Protein AF-A0A9P8STS2-F1 (afdb_monomer)

pLDDT: mean 81.54, std 16.23, range [39.72, 98.44]

Nearest PDB structures (foldseek):
  8fbj-assembly1_A  TM=4.830E-01  e=3.164E-01  synthetic construct
  5k7v-assembly1_B  TM=2.889E-01  e=8.036E-02  synthetic construct
  1key-assembly1_B-2  TM=2.104E-01  e=8.715E+00  Mus musculus
  7zly-assembly1_A  TM=1.787E-01  e=5.127E+00  Homo sapiens

Mean predicted aligned error: 10.41 Å

Structure (mmCIF, N/CA/C/O backbone):
data_AF-A0A9P8STS2-F1
#
_entry.id   AF-A0A9P8STS2-F1
#
loop_
_atom_site.group_PDB
_atom_site.id
_atom_site.type_symbol
_atom_site.label_atom_id
_atom_site.label_alt_id
_atom_site.label_comp_id
_atom_site.label_asym_id
_atom_site.label_entity_id
_atom_site.label_seq_id
_atom_site.pdbx_PDB_ins_code
_atom_site.Cartn_x
_atom_site.Cartn_y
_atom_site.Cartn_z
_atom_site.occupancy
_atom_site.B_iso_or_equiv
_atom_site.auth_seq_id
_atom_site.auth_comp_id
_atom_site.auth_asym_id
_atom_site.auth_atom_id
_atom_site.pdbx_PDB_model_num
ATOM 1 N N . MET A 1 1 ? 22.438 8.147 -23.327 1.00 49.62 1 MET A N 1
ATOM 2 C CA . MET A 1 1 ? 22.047 7.678 -24.676 1.00 49.62 1 MET A CA 1
ATOM 3 C C . MET A 1 1 ? 21.489 6.273 -24.530 1.00 49.62 1 MET A C 1
ATOM 5 O O . MET A 1 1 ? 22.057 5.539 -23.727 1.00 49.62 1 MET A O 1
ATOM 9 N N . PRO A 1 2 ? 20.398 5.902 -25.219 1.00 51.97 2 PRO A N 1
ATOM 10 C CA . PRO A 1 2 ? 19.839 4.561 -25.103 1.00 51.97 2 PRO A CA 1
ATOM 11 C C . PRO A 1 2 ? 20.812 3.583 -25.769 1.00 51.97 2 PRO A C 1
ATOM 13 O O . PRO A 1 2 ? 20.982 3.587 -26.983 1.00 51.97 2 PRO A O 1
ATOM 16 N N . CYS A 1 3 ? 21.512 2.794 -24.968 1.00 55.53 3 CYS A N 1
ATOM 17 C CA . CYS A 1 3 ? 22.294 1.659 -25.436 1.00 55.53 3 CYS A CA 1
ATOM 18 C C . CYS A 1 3 ? 21.886 0.441 -24.612 1.00 55.53 3 CYS A C 1
ATOM 20 O O . CYS A 1 3 ? 21.379 0.586 -23.498 1.00 55.53 3 CYS A O 1
ATOM 22 N N . ARG A 1 4 ? 22.037 -0.748 -25.196 1.00 65.50 4 ARG A N 1
ATOM 23 C CA . ARG A 1 4 ? 21.710 -2.004 -24.519 1.00 65.50 4 ARG A CA 1
ATOM 24 C C . ARG A 1 4 ? 22.590 -2.155 -23.275 1.00 65.50 4 ARG A C 1
ATOM 26 O O . ARG A 1 4 ? 23.783 -1.863 -23.334 1.00 65.50 4 ARG A O 1
ATOM 33 N N . GLU A 1 5 ? 22.001 -2.608 -22.170 1.00 61.28 5 GLU A N 1
ATOM 34 C CA . GLU A 1 5 ? 22.665 -2.679 -20.858 1.00 61.28 5 GLU A CA 1
ATOM 35 C C . GLU A 1 5 ? 23.927 -3.555 -20.903 1.00 61.28 5 GLU A C 1
ATOM 37 O O . GLU A 1 5 ? 24.971 -3.163 -20.398 1.00 61.28 5 GLU A O 1
ATOM 42 N N . GLU A 1 6 ? 23.884 -4.669 -21.634 1.00 70.50 6 GLU A N 1
ATOM 43 C CA . GLU A 1 6 ? 25.028 -5.566 -21.852 1.00 70.50 6 GLU A CA 1
ATOM 44 C C . GLU A 1 6 ? 26.222 -4.872 -22.533 1.00 70.50 6 GLU A C 1
ATOM 46 O O . GLU A 1 6 ? 27.375 -5.135 -22.198 1.00 70.50 6 GLU A O 1
ATOM 51 N N . VAL A 1 7 ? 25.954 -3.951 -23.466 1.00 72.94 7 VAL A N 1
ATOM 52 C CA . VAL A 1 7 ? 26.982 -3.201 -24.211 1.00 72.94 7 VAL A CA 1
ATOM 53 C C . VAL A 1 7 ? 27.609 -2.124 -23.326 1.00 72.94 7 VAL A C 1
ATOM 55 O O . VAL A 1 7 ? 28.819 -1.898 -23.388 1.00 72.94 7 VAL A O 1
ATOM 58 N N . PHE A 1 8 ? 26.790 -1.488 -22.481 1.00 72.25 8 PHE A N 1
ATOM 59 C CA . PHE A 1 8 ? 27.253 -0.530 -21.479 1.00 72.25 8 PHE A CA 1
ATOM 60 C C . PHE A 1 8 ? 28.167 -1.202 -20.447 1.00 72.25 8 PHE A C 1
ATOM 62 O O . PHE A 1 8 ? 29.281 -0.734 -20.217 1.00 72.25 8 PHE A O 1
ATOM 69 N N . GLU A 1 9 ? 27.730 -2.329 -19.881 1.00 74.31 9 GLU A N 1
ATOM 70 C CA . GLU A 1 9 ? 28.490 -3.091 -18.882 1.00 74.31 9 GLU A CA 1
ATOM 71 C C . GLU A 1 9 ? 29.791 -3.670 -19.455 1.00 74.31 9 GLU A C 1
ATOM 73 O O . GLU A 1 9 ? 30.817 -3.700 -18.779 1.00 74.31 9 GLU A O 1
ATOM 78 N N . ALA A 1 10 ? 29.790 -4.064 -20.732 1.00 79.94 10 ALA A N 1
ATOM 79 C CA . ALA A 1 10 ? 30.983 -4.547 -21.423 1.00 79.94 10 ALA A CA 1
ATOM 80 C C . ALA A 1 10 ? 31.963 -3.432 -21.847 1.00 79.94 10 ALA A C 1
ATOM 82 O O . ALA A 1 10 ? 32.988 -3.736 -22.458 1.00 79.94 10 ALA A O 1
ATOM 83 N N . GLN A 1 11 ? 31.663 -2.155 -21.560 1.00 72.25 11 GLN A N 1
ATOM 84 C CA . GLN A 1 11 ? 32.440 -0.978 -21.987 1.00 72.25 11 GLN A CA 1
ATOM 85 C C . GLN A 1 11 ? 32.717 -0.943 -23.498 1.00 72.25 11 GLN A C 1
ATOM 87 O O . GLN A 1 11 ? 33.741 -0.433 -23.961 1.00 72.25 11 GLN A O 1
ATOM 92 N N . GLN A 1 12 ? 31.805 -1.504 -24.288 1.00 73.75 12 GLN A N 1
ATOM 93 C CA . GLN A 1 12 ? 31.966 -1.585 -25.729 1.00 73.75 12 GLN A CA 1
ATOM 94 C C . GLN A 1 12 ? 31.467 -0.301 -26.392 1.00 73.75 12 GLN A C 1
ATOM 96 O O . GLN A 1 12 ? 30.427 0.258 -26.038 1.00 73.75 12 GLN A O 1
ATOM 101 N N . TYR A 1 13 ? 32.212 0.170 -27.393 1.00 59.16 13 TYR A N 1
ATOM 102 C CA . TYR A 1 13 ? 31.803 1.316 -28.197 1.00 59.16 13 TYR A CA 1
ATOM 103 C C . TYR A 1 13 ? 30.565 0.964 -29.025 1.00 59.16 13 TYR A C 1
ATOM 105 O O . TYR A 1 13 ? 30.625 0.145 -29.939 1.00 59.16 13 TYR A O 1
ATOM 113 N N . THR A 1 14 ? 29.447 1.624 -28.728 1.00 52.91 14 THR A N 1
ATOM 114 C CA . THR A 1 14 ? 28.246 1.575 -29.564 1.00 52.91 14 THR A CA 1
ATOM 115 C C . THR A 1 14 ? 28.340 2.628 -30.668 1.00 52.91 14 THR A C 1
ATOM 117 O O . THR A 1 14 ? 28.361 3.833 -30.410 1.00 52.91 14 THR A O 1
ATOM 120 N N . THR A 1 15 ? 28.411 2.188 -31.924 1.00 56.53 15 THR A N 1
ATOM 121 C CA . THR A 1 15 ? 28.163 3.063 -33.073 1.00 56.53 15 THR A CA 1
ATOM 122 C C . THR A 1 15 ? 26.656 3.171 -33.253 1.00 56.53 15 THR A C 1
ATOM 124 O O . THR A 1 15 ? 26.050 2.341 -33.927 1.00 56.53 15 THR A O 1
ATOM 127 N N . VAL A 1 16 ? 26.032 4.169 -32.628 1.00 51.03 16 VAL A N 1
ATOM 128 C CA . VAL A 1 16 ? 24.620 4.474 -32.884 1.00 51.03 16 VAL A CA 1
ATOM 129 C C . VAL A 1 16 ? 24.543 5.122 -34.273 1.00 51.03 16 VAL A C 1
ATOM 131 O O . VAL A 1 16 ? 25.126 6.196 -34.453 1.00 51.03 16 VAL A O 1
ATOM 134 N N . PRO A 1 17 ? 23.890 4.509 -35.279 1.00 51.97 17 PRO A N 1
ATOM 135 C CA . PRO A 1 17 ? 23.738 5.162 -36.566 1.00 51.97 17 PRO A CA 1
ATOM 136 C C . PRO A 1 17 ? 22.877 6.416 -36.390 1.00 51.97 17 PRO A C 1
ATOM 138 O O . PRO A 1 17 ? 21.817 6.389 -35.762 1.00 51.97 17 PRO A O 1
ATOM 141 N N . TYR A 1 18 ? 23.362 7.531 -36.930 1.00 47.09 18 TYR A N 1
ATOM 142 C CA . TYR A 1 18 ? 22.651 8.804 -36.941 1.00 47.09 18 TYR A CA 1
ATOM 143 C C . TYR A 1 18 ? 21.324 8.612 -37.692 1.00 47.09 18 TYR A C 1
ATOM 145 O O . TYR A 1 18 ? 21.342 8.288 -38.875 1.00 47.09 18 TYR A O 1
ATOM 153 N N . PHE A 1 19 ? 20.192 8.773 -36.996 1.00 50.84 19 PHE A N 1
ATOM 154 C CA . PHE A 1 19 ? 18.832 8.770 -37.553 1.00 50.84 19 PHE A CA 1
ATOM 155 C C . PHE A 1 19 ? 18.540 7.657 -38.581 1.00 50.84 19 PHE A C 1
ATOM 157 O O . PHE A 1 19 ? 18.453 7.903 -39.784 1.00 50.84 19 PHE A O 1
ATOM 164 N N . GLN A 1 20 ? 18.284 6.433 -38.116 1.00 49.22 20 GLN A N 1
ATOM 165 C CA . GLN A 1 20 ? 17.529 5.478 -38.931 1.00 49.22 20 GLN A CA 1
ATOM 166 C C . GLN A 1 20 ? 16.036 5.795 -38.819 1.00 49.22 20 GLN A C 1
ATOM 168 O O . GLN A 1 20 ? 15.465 5.770 -37.734 1.00 49.22 20 GLN A O 1
ATOM 173 N N . SER A 1 21 ? 15.414 6.132 -39.950 1.00 47.38 21 SER A N 1
ATOM 174 C CA . SER A 1 21 ? 13.972 6.354 -40.064 1.00 47.38 21 SER A CA 1
ATOM 175 C C . SER A 1 21 ? 13.222 5.032 -39.868 1.00 47.38 21 SER A C 1
ATOM 177 O O . SER A 1 21 ? 12.936 4.311 -40.823 1.00 47.38 21 SER A O 1
ATOM 179 N N . PHE A 1 22 ? 12.893 4.712 -38.618 1.00 51.19 22 PHE A N 1
ATOM 180 C CA . PHE A 1 22 ? 12.021 3.593 -38.231 1.00 51.19 22 PHE A CA 1
ATOM 181 C C . PHE A 1 22 ? 10.580 3.744 -38.758 1.00 51.19 22 PHE A C 1
ATOM 183 O O . PHE A 1 22 ? 9.788 2.815 -38.676 1.00 51.19 22 PHE A O 1
ATOM 190 N N . LEU A 1 23 ? 10.240 4.891 -39.354 1.00 48.62 23 LEU A N 1
ATOM 191 C CA . LEU A 1 23 ? 8.911 5.178 -39.899 1.00 48.62 23 LEU A CA 1
ATOM 192 C C . LEU A 1 23 ? 8.615 4.490 -41.245 1.00 48.62 23 LEU A C 1
ATOM 194 O O . LEU A 1 23 ? 7.467 4.494 -41.674 1.00 48.62 23 LEU A O 1
ATOM 198 N N . ASN A 1 24 ? 9.617 3.902 -41.911 1.00 46.47 24 ASN A N 1
ATOM 199 C CA . ASN A 1 24 ? 9.462 3.319 -43.253 1.00 46.47 24 ASN A CA 1
ATOM 200 C C . ASN A 1 24 ? 9.624 1.790 -43.304 1.00 46.47 24 ASN A C 1
ATOM 202 O O . ASN A 1 24 ? 9.669 1.225 -44.398 1.00 46.47 24 ASN A O 1
ATOM 206 N N . GLN A 1 25 ? 9.734 1.107 -42.162 1.00 47.94 25 GLN A N 1
ATOM 207 C CA . GLN A 1 25 ? 9.825 -0.353 -42.132 1.00 47.94 25 GLN A CA 1
ATOM 208 C C . GLN A 1 25 ? 8.448 -0.963 -41.826 1.00 47.94 25 GLN A C 1
ATOM 210 O O . GLN A 1 25 ? 7.809 -0.554 -40.856 1.00 47.94 25 GLN A O 1
ATOM 215 N N . PRO A 1 26 ? 7.954 -1.920 -42.636 1.00 46.41 26 PRO A N 1
ATOM 216 C CA . PRO A 1 26 ? 6.764 -2.679 -42.272 1.00 46.41 26 PRO A CA 1
ATOM 217 C 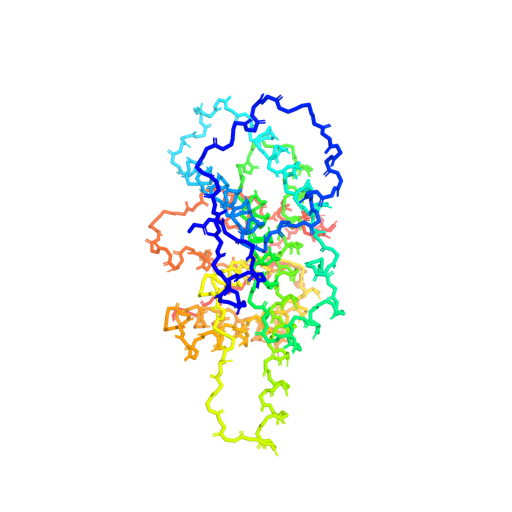C . PRO A 1 26 ? 7.058 -3.462 -40.981 1.00 46.41 26 PRO A C 1
ATOM 219 O O . PRO A 1 26 ? 8.162 -3.993 -40.855 1.00 46.41 26 PRO A O 1
ATOM 222 N N . PRO A 1 27 ? 6.114 -3.539 -40.024 1.00 46.03 27 PRO A N 1
ATOM 223 C CA . PRO A 1 27 ? 6.365 -4.134 -38.717 1.00 46.03 27 PRO A CA 1
ATOM 224 C C . PRO A 1 27 ? 6.685 -5.624 -38.868 1.00 46.03 27 PRO A C 1
ATOM 226 O O . PRO A 1 27 ? 5.801 -6.461 -39.051 1.00 46.03 27 PRO A O 1
ATOM 229 N N . THR A 1 28 ? 7.967 -5.967 -38.809 1.00 43.31 28 THR A N 1
ATOM 230 C CA . THR A 1 28 ? 8.430 -7.346 -38.698 1.00 43.31 28 THR A CA 1
ATOM 231 C C . THR A 1 28 ? 8.334 -7.769 -37.238 1.00 43.31 28 THR A C 1
ATOM 233 O O . THR A 1 28 ? 9.175 -7.394 -36.432 1.00 43.31 28 THR A O 1
ATOM 236 N N . SER A 1 29 ? 7.287 -8.537 -36.920 1.00 41.94 29 SER A N 1
ATOM 237 C CA . SER A 1 29 ? 7.113 -9.354 -35.704 1.00 41.94 29 SER A CA 1
ATOM 238 C C . SER A 1 29 ? 7.479 -8.683 -34.366 1.00 41.94 29 SER A C 1
ATOM 240 O O . SER A 1 29 ? 8.600 -8.789 -33.874 1.00 41.94 29 SER A O 1
ATOM 242 N N . THR A 1 30 ? 6.468 -8.101 -33.726 1.00 47.59 30 THR A N 1
ATOM 243 C CA . THR A 1 30 ? 6.471 -7.474 -32.390 1.00 47.59 30 THR A CA 1
ATOM 244 C C . THR A 1 30 ? 6.827 -8.390 -31.211 1.00 47.59 30 THR A C 1
ATOM 246 O O . THR A 1 30 ? 7.022 -7.894 -30.104 1.00 47.59 30 THR A O 1
ATOM 249 N N . ASP A 1 31 ? 6.930 -9.706 -31.405 1.00 44.53 31 ASP A N 1
ATOM 250 C CA . ASP A 1 31 ? 7.151 -10.645 -30.294 1.00 44.53 31 ASP A CA 1
ATOM 251 C C . ASP A 1 31 ? 8.598 -10.657 -29.779 1.00 44.53 31 ASP A C 1
ATOM 253 O O . ASP A 1 31 ? 8.826 -10.972 -28.612 1.00 44.53 31 ASP A O 1
ATOM 257 N N . HIS A 1 32 ? 9.584 -10.280 -30.604 1.00 39.72 32 HIS A N 1
ATOM 258 C CA . HIS A 1 32 ? 10.990 -10.329 -30.187 1.00 39.72 32 HIS A CA 1
ATOM 259 C C . HIS A 1 32 ? 11.471 -9.052 -29.473 1.00 39.72 32 HIS A C 1
ATOM 261 O O . HIS A 1 32 ? 12.310 -9.149 -28.579 1.00 39.72 32 HIS A O 1
ATOM 267 N N . GLU A 1 33 ? 10.907 -7.878 -29.788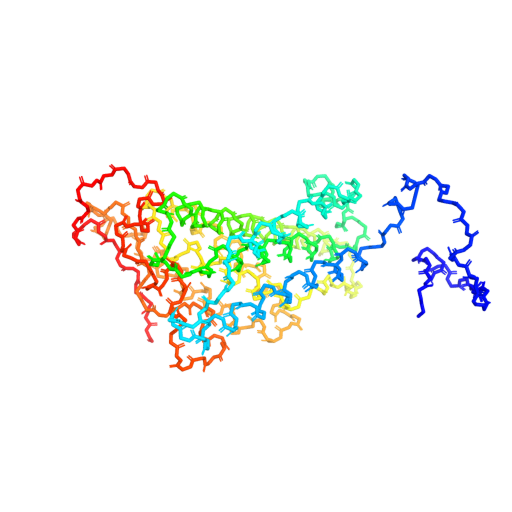 1.00 46.00 33 GLU A N 1
ATOM 268 C CA . GLU A 1 33 ? 11.291 -6.592 -29.171 1.00 46.00 33 GLU A CA 1
ATOM 269 C C . GLU A 1 33 ? 10.779 -6.435 -27.729 1.00 46.00 33 GLU A C 1
ATOM 271 O O . GLU A 1 33 ? 11.439 -5.820 -26.892 1.00 46.00 33 GLU A O 1
ATOM 276 N N . LEU A 1 34 ? 9.637 -7.048 -27.393 1.00 47.72 34 LEU A N 1
ATOM 277 C CA . LEU A 1 34 ? 9.109 -7.060 -26.020 1.00 47.72 34 LEU A CA 1
ATOM 278 C C . LEU A 1 34 ? 10.019 -7.825 -25.048 1.00 47.72 34 LEU A C 1
ATOM 280 O O . LEU A 1 34 ? 10.014 -7.550 -23.849 1.00 47.72 34 LEU A O 1
ATOM 284 N N . SER A 1 35 ? 10.830 -8.750 -25.570 1.00 46.97 35 SER A N 1
ATOM 285 C CA . SER A 1 35 ? 11.776 -9.542 -24.787 1.00 46.97 35 SER A CA 1
ATOM 286 C C . SER A 1 35 ? 13.059 -8.775 -24.412 1.00 46.97 35 SER A C 1
ATOM 288 O O . SER A 1 35 ? 13.864 -9.313 -23.653 1.00 46.97 35 SER A O 1
ATOM 290 N N . GLU A 1 36 ? 13.240 -7.535 -24.893 1.00 58.78 36 GLU A N 1
ATOM 291 C CA . GLU A 1 36 ? 14.429 -6.688 -24.668 1.00 58.78 36 GLU A CA 1
ATOM 292 C C . GLU A 1 36 ? 14.126 -5.350 -23.950 1.00 58.78 36 GLU A C 1
ATOM 294 O O . GLU A 1 36 ? 14.970 -4.449 -23.917 1.00 58.78 36 GLU A O 1
ATOM 299 N N . LEU A 1 37 ? 12.938 -5.168 -23.360 1.00 68.06 37 LEU A N 1
ATOM 300 C CA . LEU A 1 37 ? 12.657 -3.957 -22.579 1.00 68.06 37 LEU A CA 1
ATOM 301 C C . LEU A 1 37 ? 13.496 -3.944 -21.294 1.00 68.06 37 LEU A C 1
ATOM 303 O O . LEU A 1 37 ? 13.359 -4.817 -20.436 1.00 68.06 37 LEU A O 1
ATOM 307 N N . SER A 1 38 ? 14.351 -2.929 -21.144 1.00 82.50 38 SER A N 1
ATOM 308 C CA . SER A 1 38 ? 15.138 -2.748 -19.923 1.00 82.50 38 SER A CA 1
ATOM 309 C C . SER A 1 38 ? 14.231 -2.459 -18.723 1.00 82.50 38 SER A C 1
ATOM 311 O O . SER A 1 38 ? 13.160 -1.856 -18.859 1.00 82.50 38 SER A O 1
ATOM 313 N N . ALA A 1 39 ? 14.681 -2.817 -17.517 1.00 83.31 39 ALA A N 1
ATOM 314 C CA . ALA A 1 39 ? 13.943 -2.528 -16.284 1.00 83.31 39 ALA A CA 1
ATOM 315 C C . ALA A 1 39 ? 13.630 -1.025 -16.127 1.00 83.31 39 ALA A C 1
ATOM 317 O O . ALA A 1 39 ? 12.580 -0.653 -15.608 1.00 83.31 39 ALA A O 1
ATOM 318 N N . MET A 1 40 ? 14.501 -0.151 -16.644 1.00 86.56 40 MET A N 1
ATOM 319 C CA . MET A 1 40 ? 14.272 1.296 -16.660 1.00 86.56 40 MET A CA 1
ATOM 320 C C . MET A 1 40 ? 13.114 1.711 -17.565 1.00 86.56 40 MET A C 1
ATOM 322 O O . MET A 1 40 ? 12.336 2.573 -17.172 1.00 86.56 40 MET A O 1
ATOM 326 N N . ALA A 1 41 ? 12.962 1.106 -18.746 1.00 88.50 41 ALA A N 1
ATOM 327 C CA . ALA A 1 41 ? 11.835 1.409 -19.629 1.00 88.50 41 ALA A CA 1
ATOM 328 C C . ALA A 1 41 ? 10.497 1.055 -18.957 1.00 88.50 41 ALA A C 1
ATOM 330 O O . ALA A 1 41 ? 9.559 1.852 -18.980 1.00 88.50 41 ALA A O 1
ATOM 331 N N . LEU A 1 42 ? 10.447 -0.098 -18.280 1.00 90.62 42 LEU A N 1
ATOM 332 C CA . LEU A 1 42 ? 9.276 -0.541 -17.519 1.00 90.62 42 LEU A CA 1
ATOM 333 C C . LEU A 1 42 ? 8.968 0.386 -16.339 1.00 90.62 42 LEU A C 1
ATOM 335 O O . LEU A 1 42 ? 7.800 0.706 -16.107 1.00 90.62 42 LEU A O 1
ATOM 339 N N . LEU A 1 43 ? 9.998 0.847 -15.621 1.00 90.12 43 LEU A N 1
ATOM 340 C CA . LEU A 1 43 ? 9.834 1.828 -14.549 1.00 90.12 43 LEU A CA 1
ATOM 341 C C . LEU A 1 43 ? 9.320 3.164 -15.072 1.00 90.12 43 LEU A C 1
ATOM 343 O O . LEU A 1 43 ? 8.388 3.698 -14.488 1.00 90.12 43 LEU A O 1
ATOM 347 N N . ILE A 1 44 ? 9.878 3.697 -16.161 1.00 92.06 44 ILE A N 1
ATOM 348 C CA . ILE A 1 44 ? 9.436 4.973 -16.746 1.00 92.06 44 ILE A CA 1
ATOM 349 C C . ILE A 1 44 ? 7.951 4.911 -17.108 1.00 92.06 44 ILE A C 1
ATOM 351 O O . ILE A 1 44 ? 7.199 5.833 -16.792 1.00 92.06 44 ILE A O 1
ATOM 355 N N . GLU A 1 45 ? 7.517 3.812 -17.726 1.00 93.25 45 GLU A N 1
ATOM 356 C CA . GLU A 1 45 ? 6.114 3.618 -18.087 1.00 93.25 45 GLU A CA 1
ATOM 357 C C . GLU A 1 45 ? 5.203 3.622 -16.847 1.00 93.25 45 GLU A C 1
ATOM 359 O O . GLU A 1 45 ? 4.185 4.317 -16.823 1.00 93.25 45 GLU A O 1
ATOM 364 N N . MET A 1 46 ? 5.601 2.927 -15.777 1.00 94.50 46 MET A N 1
ATOM 365 C CA . MET A 1 46 ? 4.831 2.900 -14.533 1.00 94.50 46 MET A CA 1
ATOM 366 C C . MET A 1 46 ? 4.892 4.230 -13.760 1.00 94.50 46 MET A C 1
ATOM 368 O O . MET A 1 46 ? 3.893 4.648 -13.180 1.00 94.50 46 MET A O 1
ATOM 372 N N . VAL A 1 47 ? 6.020 4.951 -13.790 1.00 94.19 47 VAL A N 1
ATOM 373 C CA . VAL A 1 47 ? 6.143 6.304 -13.215 1.00 94.19 47 VAL A CA 1
ATOM 374 C C . VAL A 1 47 ? 5.210 7.273 -13.939 1.00 94.19 47 VAL A C 1
ATOM 376 O O . VAL A 1 47 ? 4.593 8.113 -13.287 1.00 94.19 47 VAL A O 1
ATOM 379 N N . SER A 1 48 ? 5.061 7.145 -15.261 1.00 95.88 48 SER A N 1
ATOM 380 C CA . SER A 1 48 ? 4.097 7.943 -16.027 1.00 95.88 48 SER A CA 1
ATOM 381 C C . SER A 1 48 ? 2.671 7.708 -15.531 1.00 95.88 48 SER A C 1
ATOM 383 O O . SER A 1 48 ? 1.964 8.671 -15.245 1.00 95.88 48 SER A O 1
ATOM 385 N N . LEU A 1 49 ? 2.264 6.444 -15.357 1.00 96.19 49 LEU A N 1
ATOM 386 C CA . LEU A 1 49 ? 0.947 6.100 -14.807 1.00 96.19 49 LEU A CA 1
ATOM 387 C C . LEU A 1 49 ? 0.758 6.649 -13.389 1.00 96.19 49 LEU A C 1
ATOM 389 O O . LEU A 1 49 ? -0.263 7.268 -13.091 1.00 96.19 49 LEU A O 1
ATOM 393 N N . TRP A 1 50 ? 1.755 6.474 -12.521 1.00 95.50 50 TRP A N 1
ATOM 394 C CA . TRP A 1 50 ? 1.739 7.031 -11.171 1.00 95.50 50 TRP A CA 1
ATOM 395 C C . TRP A 1 50 ? 1.598 8.560 -11.167 1.00 95.50 50 TRP A C 1
ATOM 397 O O . TRP A 1 50 ? 0.870 9.117 -10.338 1.00 95.50 50 TRP A O 1
ATOM 407 N N . GLY A 1 51 ? 2.276 9.241 -12.094 1.00 94.44 51 GLY A N 1
ATOM 408 C CA . GLY A 1 51 ? 2.203 10.687 -12.284 1.00 94.44 51 GLY A CA 1
ATOM 409 C C . GLY A 1 51 ? 0.806 11.137 -12.704 1.00 94.44 51 GLY A C 1
ATOM 410 O O . GLY A 1 51 ? 0.246 12.023 -12.065 1.00 94.44 51 GLY A O 1
ATOM 411 N N . GLU A 1 52 ? 0.209 10.478 -13.700 1.00 94.94 52 GLU A N 1
ATOM 412 C CA . GLU A 1 52 ? -1.166 10.740 -14.151 1.00 94.94 52 GLU A CA 1
ATOM 413 C C . GLU A 1 52 ? -2.189 10.551 -13.017 1.00 94.94 52 GLU A C 1
ATOM 415 O O . GLU A 1 52 ? -3.058 11.401 -12.811 1.00 94.94 52 GLU A O 1
ATOM 420 N N . VAL A 1 53 ? -2.062 9.476 -12.229 1.00 94.25 53 VAL A N 1
ATOM 421 C CA . VAL A 1 53 ? -2.908 9.232 -11.046 1.00 94.25 53 VAL A CA 1
ATOM 422 C C . VAL A 1 53 ? -2.695 10.309 -9.985 1.00 94.25 53 VAL A C 1
ATOM 424 O O . VAL A 1 53 ? -3.656 10.828 -9.424 1.00 94.25 53 VAL A O 1
ATOM 427 N N . THR A 1 54 ? -1.447 10.675 -9.707 1.00 91.44 54 THR A N 1
ATOM 428 C CA . THR A 1 54 ? -1.115 11.697 -8.708 1.00 91.44 54 THR A CA 1
ATOM 429 C C . THR A 1 54 ? -1.678 13.062 -9.075 1.00 91.44 54 THR A C 1
ATOM 431 O O . THR A 1 54 ? -2.273 13.723 -8.227 1.00 91.44 54 THR A O 1
ATOM 434 N N . ASP A 1 55 ? -1.517 13.459 -10.329 1.00 90.25 55 ASP A N 1
ATOM 435 C CA . ASP A 1 55 ? -2.032 14.701 -10.887 1.00 90.25 55 ASP A CA 1
ATOM 436 C C . ASP A 1 55 ? -3.569 14.718 -10.900 1.00 90.25 55 ASP A C 1
ATOM 438 O O . ASP A 1 55 ? -4.188 15.712 -10.520 1.00 90.25 55 ASP A O 1
ATOM 442 N N . HIS A 1 56 ? -4.208 13.589 -11.225 1.00 87.88 56 HIS A N 1
ATOM 443 C CA . HIS A 1 56 ? -5.656 13.453 -11.102 1.00 87.88 56 HIS A CA 1
ATOM 444 C C . HIS A 1 56 ? -6.135 13.645 -9.657 1.00 87.88 56 HIS A C 1
ATOM 446 O O . HIS A 1 56 ? -7.016 14.467 -9.421 1.00 87.88 56 HIS A O 1
ATOM 452 N N . VAL A 1 57 ? -5.535 12.951 -8.685 1.00 86.94 57 VAL A N 1
ATOM 453 C CA . VAL A 1 57 ? -5.885 13.080 -7.257 1.00 86.94 57 VAL A CA 1
ATOM 454 C C . VAL A 1 57 ? -5.660 14.504 -6.748 1.00 86.94 57 VAL A C 1
ATOM 456 O O . VAL A 1 57 ? -6.487 15.036 -6.012 1.00 86.94 57 VAL A O 1
ATOM 459 N N . PHE A 1 58 ? -4.570 15.144 -7.166 1.00 84.75 58 PHE A N 1
ATOM 460 C CA . PHE A 1 58 ? -4.295 16.531 -6.810 1.00 84.75 58 PHE A CA 1
ATOM 461 C C . PHE A 1 58 ? -5.323 17.498 -7.408 1.00 84.75 58 PHE A C 1
ATOM 463 O O . PHE A 1 58 ? -5.773 18.416 -6.733 1.00 84.75 58 PHE A O 1
ATOM 470 N N . ARG A 1 59 ? -5.747 17.297 -8.659 1.00 83.44 59 ARG A N 1
ATOM 471 C CA . ARG A 1 59 ? -6.834 18.098 -9.236 1.00 83.44 59 ARG A CA 1
ATOM 472 C C . ARG A 1 59 ? -8.166 17.847 -8.546 1.00 83.44 59 ARG A C 1
ATOM 474 O O . ARG A 1 59 ? -8.906 18.802 -8.337 1.00 83.44 59 ARG A O 1
ATOM 481 N N . LEU A 1 60 ? -8.476 16.598 -8.197 1.00 79.12 60 LEU A N 1
ATOM 482 C CA . LEU A 1 60 ? -9.723 16.257 -7.511 1.00 79.12 60 LEU A CA 1
ATOM 483 C C . LEU A 1 60 ? -9.896 17.062 -6.219 1.00 79.12 60 LEU A C 1
ATOM 485 O O . LEU A 1 60 ? -10.976 17.610 -6.011 1.00 79.12 60 LEU A O 1
ATOM 489 N N . SER A 1 61 ? -8.824 17.235 -5.436 1.00 77.56 61 SER A N 1
ATOM 490 C CA . SER A 1 61 ? -8.865 18.007 -4.187 1.00 77.56 61 SER A CA 1
ATOM 491 C C . SER A 1 61 ? -9.011 19.524 -4.377 1.00 77.56 61 SER A C 1
ATOM 493 O O . SER A 1 61 ? -9.337 20.229 -3.423 1.00 77.56 61 SER A O 1
ATOM 495 N N . LEU A 1 62 ? -8.784 20.042 -5.590 1.00 78.25 62 LEU A N 1
ATOM 496 C CA . LEU A 1 62 ? -8.889 21.468 -5.923 1.00 78.25 62 LEU A CA 1
ATOM 497 C C . LEU A 1 62 ? -10.183 21.830 -6.661 1.00 78.25 62 LEU A C 1
ATOM 499 O O . LEU A 1 62 ? -10.562 23.001 -6.704 1.00 78.25 62 LEU A O 1
ATOM 503 N N . VAL A 1 63 ? -10.841 20.854 -7.287 1.00 74.69 63 VAL A N 1
ATOM 504 C CA . VAL A 1 63 ? -12.019 21.082 -8.128 1.00 74.69 63 VAL A CA 1
ATOM 505 C C . VAL A 1 63 ? -13.289 20.923 -7.285 1.00 74.69 63 VAL A C 1
ATOM 507 O O . VAL A 1 63 ? -13.486 19.864 -6.687 1.00 74.69 63 VAL A O 1
ATOM 510 N N .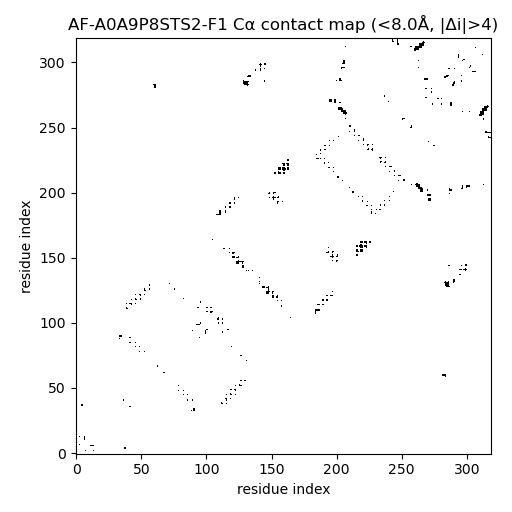 PRO A 1 64 ? -14.195 21.922 -7.261 1.00 71.25 64 PRO A N 1
ATOM 511 C CA . PRO A 1 64 ? -15.487 21.802 -6.593 1.00 71.25 64 PRO A CA 1
ATOM 512 C C . PRO A 1 64 ? -16.284 20.577 -7.055 1.00 71.25 64 PRO A C 1
ATOM 514 O O . PRO A 1 64 ? -16.147 20.096 -8.185 1.00 71.25 64 PRO A O 1
ATOM 517 N N . MET A 1 65 ? -17.146 20.057 -6.182 1.00 64.19 65 MET A N 1
ATOM 518 C CA . MET A 1 65 ? -17.931 18.860 -6.491 1.00 64.19 65 MET A CA 1
ATOM 519 C C . MET A 1 65 ? -18.814 19.059 -7.740 1.00 64.19 65 MET A C 1
ATOM 521 O O . MET A 1 65 ? -18.895 18.175 -8.588 1.00 64.19 65 MET A O 1
ATOM 525 N N . GLU A 1 66 ? -19.351 20.269 -7.902 1.00 62.28 66 GLU A N 1
ATOM 526 C CA . GLU A 1 66 ? -20.343 20.674 -8.908 1.00 62.28 66 GLU A CA 1
ATOM 527 C C . GLU A 1 66 ? -19.787 20.894 -10.330 1.00 62.28 66 GLU A C 1
ATOM 529 O O . GLU A 1 66 ? -20.562 20.973 -11.280 1.00 62.28 66 GLU A O 1
ATOM 534 N N . SER A 1 67 ? -18.465 21.009 -10.504 1.00 58.66 67 SER A N 1
ATOM 535 C CA . SER A 1 67 ? -17.843 21.410 -11.780 1.00 58.66 67 SER A CA 1
ATOM 536 C C . SER A 1 67 ? -17.129 20.282 -12.528 1.00 58.66 67 SER A C 1
ATOM 538 O O . SER A 1 67 ? -16.538 20.524 -13.585 1.00 58.66 67 SER A O 1
ATOM 540 N N . ASN A 1 68 ? -17.162 19.051 -12.011 1.00 56.41 68 ASN A N 1
ATOM 541 C CA . ASN A 1 68 ? -16.453 17.946 -12.643 1.00 56.41 68 ASN A CA 1
ATOM 542 C C . ASN A 1 68 ? -17.259 17.371 -13.815 1.00 56.41 68 ASN A C 1
ATOM 544 O O . ASN A 1 68 ? -18.330 16.797 -13.634 1.00 56.41 68 ASN A O 1
ATOM 548 N N . THR A 1 69 ? -16.731 17.548 -15.022 1.00 50.66 69 THR A N 1
ATOM 549 C CA . THR A 1 69 ? -17.380 17.155 -16.279 1.00 50.66 69 THR A CA 1
ATOM 550 C C . THR A 1 69 ? -16.863 15.827 -16.830 1.00 50.66 69 THR A C 1
ATOM 552 O O . THR A 1 69 ? -17.502 15.267 -17.720 1.00 50.66 69 THR A O 1
ATOM 555 N N . THR A 1 70 ? -15.749 15.292 -16.311 1.00 58.75 70 THR A N 1
ATOM 556 C CA . THR A 1 70 ? -15.188 14.012 -16.764 1.00 58.75 70 THR A CA 1
ATOM 557 C C . THR A 1 70 ? -15.553 12.869 -15.811 1.00 58.75 70 THR A C 1
ATOM 559 O O . THR A 1 70 ? -15.337 12.970 -14.598 1.00 58.75 70 THR A O 1
ATOM 562 N N . PRO A 1 71 ? -16.105 11.753 -16.324 1.00 69.50 71 PRO A N 1
ATOM 563 C CA . PRO A 1 71 ? -16.437 10.609 -15.489 1.00 69.50 71 PRO A CA 1
ATOM 564 C C . PRO A 1 71 ? -15.147 9.939 -15.000 1.00 69.50 71 PRO A C 1
ATOM 566 O O . PRO A 1 71 ? -14.389 9.369 -15.782 1.00 69.50 71 PRO A O 1
ATOM 569 N N . PHE A 1 72 ? -14.912 9.962 -13.685 1.00 80.69 72 PHE A N 1
ATOM 570 C CA . PHE A 1 72 ? -13.800 9.250 -13.034 1.00 80.69 72 PHE A CA 1
ATOM 571 C C . PHE A 1 72 ? -13.704 7.783 -13.462 1.00 80.69 72 PHE A C 1
ATOM 573 O O . PHE A 1 72 ? -12.611 7.240 -13.546 1.00 80.69 72 PHE A O 1
ATOM 580 N N . GLU A 1 73 ? -14.837 7.141 -13.753 1.00 83.38 73 GLU A N 1
ATOM 581 C CA . GLU A 1 73 ? -14.895 5.746 -14.192 1.00 83.38 73 GLU A CA 1
ATOM 582 C C . GLU A 1 73 ? -14.146 5.507 -15.512 1.00 83.38 73 GLU A C 1
ATOM 584 O O . GLU A 1 73 ? -13.492 4.474 -15.660 1.00 83.38 73 GLU A O 1
ATOM 589 N N . GLU A 1 74 ? -14.165 6.464 -16.444 1.00 86.81 74 GLU A N 1
ATOM 590 C CA . GLU A 1 74 ? -13.419 6.368 -17.704 1.00 86.81 74 GLU A CA 1
ATOM 591 C C . GLU A 1 74 ? -11.911 6.486 -17.457 1.00 86.81 74 GLU A C 1
ATOM 593 O O . GLU A 1 74 ? -11.131 5.656 -17.934 1.00 86.81 74 GLU A O 1
ATOM 598 N N . PHE A 1 75 ? -11.504 7.465 -16.640 1.00 89.44 75 PHE A N 1
ATOM 599 C CA . PHE A 1 75 ? -10.113 7.616 -16.207 1.00 89.44 75 PHE A CA 1
ATOM 600 C C . PHE A 1 75 ? -9.620 6.355 -15.487 1.00 89.44 75 PHE A C 1
ATOM 602 O O . PHE A 1 75 ? -8.596 5.783 -15.856 1.00 89.44 75 PHE A O 1
ATOM 609 N N . TYR A 1 76 ? -10.389 5.870 -14.512 1.00 91.25 76 TYR A N 1
ATOM 610 C CA . TYR A 1 76 ? -10.097 4.660 -13.755 1.00 91.25 76 TYR A CA 1
ATOM 611 C C . TYR A 1 76 ? -9.938 3.445 -14.674 1.00 91.25 76 TYR A C 1
ATOM 613 O O . TYR A 1 76 ? -8.940 2.731 -14.589 1.00 91.25 76 TYR A O 1
ATOM 621 N N . THR A 1 77 ? -10.886 3.234 -15.590 1.00 92.06 77 THR A N 1
ATOM 622 C CA . THR A 1 77 ? -10.851 2.115 -16.541 1.00 92.06 77 THR A CA 1
ATOM 623 C C . THR A 1 77 ? -9.617 2.188 -17.437 1.00 92.06 77 THR A C 1
ATOM 625 O O . THR A 1 77 ? -8.949 1.174 -17.636 1.00 92.06 77 THR A O 1
ATOM 628 N N . THR A 1 78 ? -9.266 3.383 -17.914 1.00 94.94 78 THR A N 1
ATOM 629 C CA . THR A 1 78 ? -8.075 3.611 -18.744 1.00 94.94 78 THR A CA 1
ATOM 630 C C . THR A 1 78 ? -6.787 3.278 -17.993 1.00 94.94 78 THR A C 1
ATOM 632 O O . THR A 1 78 ? -5.927 2.572 -18.525 1.00 94.94 78 THR A O 1
ATOM 635 N N . ILE A 1 79 ? -6.647 3.745 -16.747 1.00 96.00 79 ILE A N 1
ATOM 636 C CA . ILE A 1 79 ? -5.464 3.450 -15.929 1.00 96.00 79 ILE A CA 1
ATOM 637 C C . ILE A 1 79 ? -5.374 1.951 -15.632 1.00 96.00 79 ILE A C 1
ATOM 639 O O . ILE A 1 79 ? -4.302 1.376 -15.807 1.00 96.00 79 ILE A O 1
ATOM 643 N N . CYS A 1 80 ? -6.478 1.297 -15.254 1.00 96.06 80 CYS A N 1
ATOM 644 C CA . CYS A 1 80 ? -6.492 -0.148 -15.018 1.00 96.06 80 CYS A CA 1
ATOM 645 C C . CYS A 1 80 ? -6.075 -0.939 -16.263 1.00 96.06 80 CYS A C 1
ATOM 647 O O . CYS A 1 80 ? -5.194 -1.785 -16.167 1.00 96.06 80 CYS A O 1
ATOM 649 N N . GLN A 1 81 ? -6.628 -0.624 -17.438 1.00 96.94 81 GLN A N 1
ATOM 650 C CA . GLN A 1 81 ? -6.266 -1.306 -18.686 1.00 96.94 81 GLN A CA 1
ATOM 651 C C . GLN A 1 81 ? -4.779 -1.155 -19.021 1.00 96.94 81 GLN A C 1
ATOM 653 O O . GLN A 1 81 ? -4.131 -2.126 -19.412 1.00 96.94 81 GLN A O 1
ATOM 658 N N . ARG A 1 82 ? -4.216 0.048 -18.851 1.00 97.25 82 ARG A N 1
ATOM 659 C CA . ARG A 1 82 ? -2.783 0.288 -19.080 1.00 97.25 82 ARG A CA 1
ATOM 660 C C . ARG A 1 82 ? -1.911 -0.438 -18.058 1.00 97.25 82 ARG A C 1
ATOM 662 O O . ARG A 1 82 ? -0.891 -1.004 -18.440 1.00 97.25 82 ARG A O 1
ATOM 669 N N . ALA A 1 83 ? -2.316 -0.460 -16.790 1.00 96.31 83 ALA A N 1
ATOM 670 C CA . ALA A 1 83 ? -1.609 -1.183 -15.740 1.00 96.31 83 ALA A CA 1
ATOM 671 C C . ALA A 1 83 ? -1.629 -2.705 -15.987 1.00 96.31 83 ALA A C 1
ATOM 673 O O . ALA A 1 83 ? -0.588 -3.351 -15.884 1.00 96.31 83 ALA A O 1
ATOM 674 N N . ASP A 1 84 ? -2.769 -3.267 -16.393 1.00 95.56 84 ASP A N 1
ATOM 675 C CA . ASP A 1 84 ? -2.907 -4.689 -16.729 1.00 95.56 84 ASP A CA 1
ATOM 676 C C . ASP A 1 84 ? -2.068 -5.061 -17.961 1.00 95.56 84 ASP A C 1
ATOM 678 O O . ASP A 1 84 ? -1.350 -6.065 -17.955 1.00 95.56 84 ASP A O 1
ATOM 682 N N . ALA A 1 85 ? -2.092 -4.222 -19.003 1.00 94.25 85 ALA A N 1
ATOM 683 C CA . ALA A 1 85 ? -1.257 -4.400 -20.189 1.00 94.25 85 ALA A CA 1
ATOM 684 C C . ALA A 1 85 ? 0.242 -4.336 -19.852 1.00 94.25 85 ALA A C 1
ATOM 686 O O . ALA A 1 85 ? 1.036 -5.104 -20.398 1.00 94.25 85 ALA A O 1
ATOM 687 N N . TRP A 1 86 ? 0.632 -3.450 -18.934 1.00 94.44 86 TRP A N 1
ATOM 688 C CA . TRP A 1 86 ? 2.003 -3.364 -18.442 1.00 94.44 86 TRP A CA 1
ATOM 689 C C . TRP A 1 86 ? 2.414 -4.631 -17.679 1.00 94.44 86 TRP A C 1
ATOM 691 O O . TRP A 1 86 ? 3.472 -5.188 -17.970 1.00 94.44 86 TRP A O 1
ATOM 701 N N . VAL A 1 87 ? 1.567 -5.155 -16.780 1.00 93.44 87 VAL A N 1
ATOM 702 C CA . VAL A 1 87 ? 1.849 -6.406 -16.045 1.00 93.44 87 VAL A CA 1
ATOM 703 C C . VAL A 1 87 ? 2.012 -7.576 -17.016 1.00 93.44 87 VAL A C 1
ATOM 705 O O . VAL A 1 87 ? 2.946 -8.369 -16.883 1.00 93.44 87 VAL A O 1
ATOM 708 N N . ALA A 1 88 ? 1.145 -7.668 -18.029 1.00 91.56 88 ALA A N 1
ATOM 709 C CA . ALA A 1 88 ? 1.209 -8.719 -19.041 1.00 91.56 88 ALA A CA 1
ATOM 710 C C . ALA A 1 88 ? 2.521 -8.693 -19.850 1.00 91.56 88 ALA A C 1
ATOM 712 O O . ALA A 1 88 ? 3.012 -9.750 -20.254 1.00 91.56 88 ALA A O 1
ATOM 713 N N . ARG A 1 89 ? 3.106 -7.503 -20.041 1.00 90.19 89 ARG A N 1
ATOM 714 C CA . ARG A 1 89 ? 4.366 -7.272 -20.766 1.00 90.19 89 ARG A CA 1
ATOM 715 C C . ARG A 1 89 ? 5.625 -7.504 -19.928 1.00 90.19 89 ARG A C 1
ATOM 717 O O . ARG A 1 89 ? 6.716 -7.459 -20.492 1.00 90.19 89 ARG A O 1
ATOM 724 N N . LEU A 1 90 ? 5.514 -7.749 -18.619 1.00 90.88 90 LEU A N 1
ATOM 725 C CA . LEU A 1 90 ? 6.690 -7.994 -17.783 1.00 90.88 90 LEU A CA 1
ATOM 726 C C . LEU A 1 90 ? 7.450 -9.250 -18.251 1.00 90.88 90 LEU A C 1
ATOM 728 O O . LEU A 1 90 ? 6.845 -10.330 -18.314 1.00 90.88 90 LEU A O 1
ATOM 732 N N . PRO A 1 91 ? 8.773 -9.145 -18.501 1.00 89.81 91 PRO A N 1
ATOM 733 C CA . PRO A 1 91 ? 9.629 -10.297 -18.753 1.00 89.81 91 PRO A CA 1
ATOM 734 C C . PRO A 1 91 ? 9.551 -11.317 -17.618 1.00 89.81 91 PRO A C 1
ATOM 736 O O . PRO A 1 91 ? 9.429 -10.952 -16.449 1.00 89.81 91 PRO A O 1
ATOM 739 N N . GLU A 1 92 ? 9.705 -12.602 -17.942 1.00 88.69 92 GLU A N 1
ATOM 740 C CA . GLU A 1 92 ? 9.529 -13.696 -16.975 1.00 88.69 92 GLU A CA 1
ATOM 741 C C . GLU A 1 92 ? 10.407 -13.545 -15.723 1.00 88.69 92 GLU A C 1
ATOM 743 O O . GLU A 1 92 ? 9.962 -13.830 -14.617 1.00 88.69 92 GLU A O 1
ATOM 748 N N . HIS A 1 93 ? 11.629 -13.032 -15.873 1.00 86.56 93 HIS A N 1
ATOM 749 C CA . HIS A 1 93 ? 12.558 -12.815 -14.761 1.00 86.56 93 HIS A CA 1
ATOM 750 C C . HIS A 1 93 ? 12.205 -11.606 -13.874 1.00 86.56 93 HIS A C 1
ATOM 752 O O . HIS A 1 93 ? 12.708 -11.514 -12.756 1.00 86.56 93 HIS A O 1
ATOM 758 N N . LEU A 1 94 ? 11.350 -10.692 -14.348 1.00 89.25 94 LEU A N 1
ATOM 759 C CA . LEU A 1 94 ? 10.862 -9.532 -13.594 1.00 89.25 94 LEU A CA 1
ATOM 760 C C . LEU A 1 94 ? 9.468 -9.747 -13.008 1.00 89.25 94 LEU A C 1
ATOM 762 O O . LEU A 1 94 ? 9.046 -8.960 -12.166 1.00 89.25 94 LEU A O 1
ATOM 766 N N . ARG A 1 95 ? 8.751 -10.809 -13.391 1.00 91.25 95 ARG A N 1
ATOM 767 C CA . ARG A 1 95 ? 7.474 -11.163 -12.760 1.00 91.25 95 ARG A CA 1
ATOM 768 C C . ARG A 1 95 ? 7.683 -11.503 -11.290 1.00 91.25 95 ARG A C 1
ATOM 770 O O . ARG A 1 95 ? 8.646 -12.189 -10.937 1.00 91.25 95 ARG A O 1
ATOM 777 N N . PHE A 1 96 ? 6.775 -11.038 -10.435 1.00 89.75 96 PHE A N 1
ATOM 778 C CA . PHE A 1 96 ? 6.893 -11.282 -9.005 1.00 89.75 96 PHE A CA 1
ATOM 779 C C . PHE A 1 96 ? 6.720 -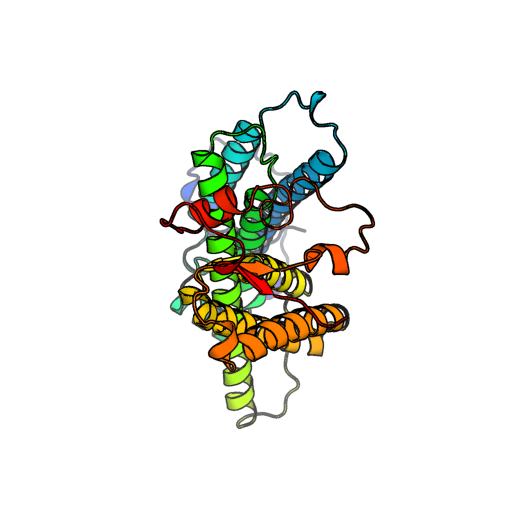12.774 -8.703 1.00 89.75 96 PHE A C 1
ATOM 781 O O . PHE A 1 96 ? 5.666 -13.358 -8.943 1.00 89.75 96 PHE A O 1
ATOM 788 N N . SER A 1 97 ? 7.773 -13.395 -8.185 1.00 90.31 97 SER A N 1
ATOM 789 C CA . SER A 1 97 ? 7.758 -14.748 -7.637 1.00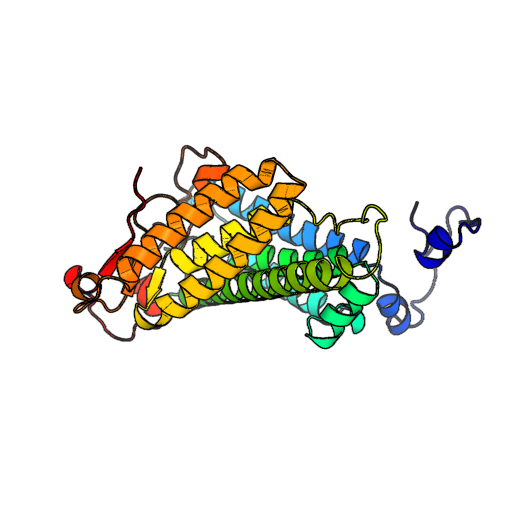 90.31 97 SER A CA 1
ATOM 790 C C . SER A 1 97 ? 8.898 -14.882 -6.634 1.00 90.31 97 SER A C 1
ATOM 792 O O . SER A 1 97 ? 9.913 -14.188 -6.755 1.00 90.31 97 SER A O 1
ATOM 794 N N . THR A 1 98 ? 8.773 -15.798 -5.671 1.00 87.44 98 THR A N 1
ATOM 795 C CA . THR A 1 98 ? 9.853 -16.086 -4.713 1.00 87.44 98 THR A CA 1
ATOM 796 C C . THR A 1 98 ? 11.151 -16.448 -5.437 1.00 87.44 98 THR A C 1
ATOM 798 O O . THR A 1 98 ? 12.212 -15.925 -5.112 1.00 87.44 98 THR A O 1
ATOM 801 N N . LEU A 1 99 ? 11.054 -17.251 -6.502 1.00 89.31 99 LEU A N 1
ATOM 802 C CA . LEU A 1 99 ? 12.200 -17.654 -7.314 1.00 89.31 99 LEU A CA 1
ATOM 803 C C . LEU A 1 99 ? 12.897 -16.461 -7.987 1.00 89.31 99 LEU A C 1
ATOM 805 O O . LEU A 1 99 ? 14.126 -16.387 -7.990 1.00 89.31 99 LEU A O 1
ATOM 809 N N . ASN A 1 100 ? 12.136 -15.533 -8.573 1.00 90.50 100 ASN A N 1
ATOM 810 C CA . ASN A 1 100 ? 12.708 -14.368 -9.251 1.00 90.50 100 ASN A CA 1
ATOM 811 C C . ASN A 1 100 ? 13.286 -13.352 -8.263 1.00 90.50 100 ASN A C 1
ATOM 813 O O . ASN A 1 100 ? 14.341 -12.780 -8.529 1.00 90.50 100 ASN A O 1
ATOM 817 N N . MET A 1 101 ? 12.659 -13.197 -7.099 1.00 87.44 101 MET A N 1
ATOM 818 C CA . MET A 1 101 ? 13.194 -12.388 -6.007 1.00 87.44 101 MET A CA 1
ATOM 819 C C . MET A 1 101 ? 14.542 -12.935 -5.514 1.00 87.44 101 MET A C 1
ATOM 821 O O . MET A 1 101 ? 15.529 -12.209 -5.451 1.00 87.44 101 MET A O 1
ATOM 825 N N . GLU A 1 102 ? 14.645 -14.238 -5.251 1.00 85.19 102 GLU A N 1
ATOM 826 C CA . GLU A 1 102 ? 15.922 -14.861 -4.872 1.00 85.19 102 GLU A CA 1
ATOM 827 C C . GLU A 1 102 ? 16.995 -14.721 -5.954 1.00 85.19 102 GLU A C 1
ATOM 829 O O . GLU A 1 102 ? 18.191 -14.622 -5.664 1.00 85.19 102 GLU A O 1
ATOM 834 N N . ARG A 1 103 ? 16.594 -14.771 -7.229 1.00 85.62 103 ARG A N 1
ATOM 835 C CA . ARG A 1 103 ? 17.507 -14.554 -8.355 1.00 85.62 103 ARG A CA 1
ATOM 836 C C . ARG A 1 103 ? 18.011 -13.113 -8.392 1.00 85.62 103 ARG A C 1
ATOM 838 O O . ARG A 1 103 ? 19.208 -12.929 -8.595 1.00 85.62 103 ARG A O 1
ATOM 845 N N . SER A 1 104 ? 17.155 -12.115 -8.160 1.00 84.19 104 SER A N 1
ATOM 846 C CA . SER A 1 104 ? 17.559 -10.701 -8.186 1.00 84.19 104 SER A CA 1
ATOM 847 C C . SER A 1 104 ? 18.533 -10.356 -7.052 1.00 84.19 104 SER A C 1
ATOM 849 O O . SER A 1 104 ? 19.527 -9.663 -7.287 1.00 84.19 104 SER A O 1
ATOM 851 N N . PHE A 1 105 ? 18.337 -10.936 -5.862 1.00 81.19 105 PHE A N 1
ATOM 852 C CA . PHE A 1 105 ? 19.300 -10.849 -4.759 1.00 81.19 105 PHE A CA 1
ATOM 853 C C . PHE A 1 105 ? 20.634 -11.520 -5.088 1.00 81.19 105 PHE A C 1
ATOM 855 O O . PHE A 1 105 ? 21.688 -10.907 -4.911 1.00 81.19 105 PHE A O 1
ATOM 862 N N . ARG A 1 106 ? 20.617 -12.751 -5.622 1.00 80.44 106 ARG A N 1
ATOM 863 C CA . ARG A 1 106 ? 21.845 -13.455 -6.044 1.00 80.44 106 ARG A CA 1
ATOM 864 C C . ARG A 1 106 ? 22.617 -12.690 -7.118 1.00 80.44 106 ARG A C 1
ATOM 866 O O . ARG A 1 106 ? 23.844 -12.662 -7.079 1.00 80.44 106 ARG A O 1
ATOM 873 N N . ALA A 1 107 ? 21.905 -12.038 -8.035 1.00 78.31 107 ALA A N 1
ATOM 874 C CA . ALA A 1 107 ? 22.478 -11.183 -9.070 1.00 78.31 107 ALA A CA 1
ATOM 875 C C . ALA A 1 107 ? 22.981 -9.823 -8.545 1.00 78.31 107 ALA A C 1
ATOM 877 O O . ALA A 1 107 ? 23.530 -9.045 -9.321 1.00 78.31 107 ALA A O 1
ATOM 878 N N . ARG A 1 108 ? 22.806 -9.520 -7.248 1.00 72.56 108 ARG A N 1
ATOM 879 C CA . ARG A 1 108 ? 23.165 -8.240 -6.608 1.00 72.56 108 ARG A CA 1
ATOM 880 C C . ARG A 1 108 ? 22.519 -7.014 -7.266 1.00 72.56 108 ARG A C 1
ATOM 882 O O . ARG A 1 108 ? 23.046 -5.911 -7.167 1.00 72.56 108 ARG A O 1
ATOM 889 N N . ARG A 1 109 ? 21.365 -7.200 -7.915 1.00 75.56 109 ARG A N 1
ATOM 890 C CA . ARG A 1 109 ? 20.544 -6.121 -8.490 1.00 75.56 109 ARG A CA 1
ATOM 891 C C . ARG A 1 109 ? 19.071 -6.241 -8.062 1.00 75.56 109 ARG A C 1
ATOM 893 O O . ARG A 1 109 ? 18.205 -6.365 -8.928 1.00 75.56 109 ARG A O 1
ATOM 900 N N . PRO A 1 110 ? 18.747 -6.227 -6.752 1.00 79.31 110 PRO A N 1
ATOM 901 C CA . PRO A 1 110 ? 17.355 -6.329 -6.323 1.00 79.31 110 PRO A CA 1
ATOM 902 C C . PRO A 1 110 ? 16.558 -5.034 -6.551 1.00 79.31 110 PRO A C 1
ATOM 904 O O . PRO A 1 110 ? 15.344 -5.100 -6.722 1.00 79.31 110 PRO A O 1
ATOM 907 N N . ASP A 1 111 ? 17.213 -3.869 -6.607 1.00 80.88 111 ASP A N 1
ATOM 908 C CA . ASP A 1 111 ? 16.535 -2.564 -6.661 1.00 80.88 111 ASP A CA 1
ATOM 909 C C . ASP A 1 111 ? 15.536 -2.403 -7.828 1.00 80.88 111 ASP A C 1
ATOM 911 O O . ASP A 1 111 ? 14.373 -2.090 -7.555 1.00 80.88 111 ASP A O 1
ATOM 915 N N . PRO A 1 112 ? 15.877 -2.703 -9.099 1.00 84.50 112 PRO A N 1
ATOM 916 C CA . PRO A 1 112 ? 14.907 -2.585 -10.188 1.00 84.50 112 PRO A CA 1
ATOM 917 C C . PRO A 1 112 ? 13.733 -3.560 -10.043 1.00 84.50 112 PRO A C 1
ATOM 919 O O . PRO A 1 112 ? 12.601 -3.204 -10.361 1.00 84.50 112 PRO A O 1
ATOM 922 N N . PHE A 1 113 ? 13.984 -4.769 -9.528 1.00 88.75 113 PHE A N 1
ATOM 923 C CA . PHE A 1 113 ? 12.942 -5.773 -9.305 1.00 88.75 113 PHE A CA 1
ATOM 924 C C . PHE A 1 113 ? 11.912 -5.271 -8.287 1.00 88.75 113 PHE A C 1
ATOM 926 O O . PHE A 1 113 ? 10.719 -5.247 -8.579 1.00 88.75 113 PHE A O 1
ATOM 933 N N . PHE A 1 114 ? 12.360 -4.811 -7.116 1.00 89.25 114 PHE A N 1
ATOM 934 C CA . PHE A 1 114 ? 11.457 -4.296 -6.085 1.00 89.25 114 PHE A CA 1
ATOM 935 C C . PHE A 1 114 ? 10.779 -2.993 -6.498 1.00 89.25 114 PHE A C 1
ATOM 937 O O . PHE A 1 114 ? 9.577 -2.841 -6.282 1.00 89.25 114 PHE A O 1
ATOM 944 N N . SER A 1 115 ? 11.517 -2.079 -7.129 1.00 90.31 115 SER A N 1
ATOM 945 C CA . SER A 1 115 ? 10.985 -0.787 -7.563 1.00 90.31 115 SER A CA 1
ATOM 946 C C . SER A 1 115 ? 9.824 -0.938 -8.547 1.00 90.31 115 SER A C 1
ATOM 948 O O . SER A 1 115 ? 8.823 -0.239 -8.412 1.00 90.31 115 SER A O 1
ATOM 950 N N . ILE A 1 116 ? 9.918 -1.880 -9.492 1.00 91.88 116 ILE A N 1
ATOM 951 C CA . ILE A 1 116 ? 8.866 -2.168 -10.481 1.00 91.88 116 ILE A CA 1
ATOM 952 C C . ILE A 1 116 ? 7.560 -2.570 -9.785 1.00 91.88 116 ILE A C 1
ATOM 954 O O . ILE A 1 116 ? 6.507 -1.987 -10.054 1.00 91.88 116 ILE A O 1
ATOM 958 N N . HIS A 1 117 ? 7.627 -3.518 -8.847 1.00 93.94 117 HIS A N 1
ATOM 959 C CA . HIS A 1 117 ? 6.437 -4.022 -8.156 1.00 93.94 117 HIS A CA 1
ATOM 960 C C . HIS A 1 117 ? 5.875 -3.017 -7.157 1.00 93.94 117 HIS A C 1
ATOM 962 O O . HIS A 1 117 ? 4.672 -2.760 -7.146 1.00 93.94 117 HIS A O 1
ATOM 968 N N . LEU A 1 118 ? 6.730 -2.395 -6.345 1.00 94.69 118 LEU A N 1
ATOM 969 C CA . LEU A 1 118 ? 6.286 -1.421 -5.349 1.00 94.69 118 LEU A CA 1
ATOM 970 C C . LEU A 1 118 ? 5.648 -0.195 -6.009 1.00 94.69 118 LEU A C 1
ATOM 972 O O . LEU A 1 118 ? 4.629 0.287 -5.524 1.00 94.69 118 LEU A O 1
ATOM 976 N N . LEU A 1 119 ? 6.172 0.275 -7.144 1.00 94.56 119 LEU A N 1
ATOM 977 C CA . LEU A 1 119 ? 5.577 1.396 -7.870 1.00 94.56 119 LEU A CA 1
ATOM 978 C C . LEU A 1 119 ? 4.235 1.030 -8.528 1.00 94.56 119 LEU A C 1
ATOM 980 O O . LEU A 1 119 ? 3.306 1.843 -8.510 1.00 94.56 119 LEU A O 1
ATOM 984 N N . TYR A 1 120 ? 4.099 -0.191 -9.055 1.00 96.56 120 TYR A N 1
ATOM 985 C CA . TYR A 1 120 ? 2.810 -0.704 -9.528 1.00 96.56 120 TYR A CA 1
ATOM 986 C C . TYR A 1 120 ? 1.770 -0.681 -8.401 1.00 96.56 120 TYR A C 1
ATOM 988 O O . TYR A 1 120 ? 0.705 -0.073 -8.541 1.00 96.56 120 TYR A O 1
ATOM 996 N N . HIS A 1 121 ? 2.100 -1.261 -7.243 1.00 97.75 121 HIS A N 1
ATOM 997 C CA . HIS A 1 121 ? 1.191 -1.262 -6.101 1.00 97.75 121 HIS A CA 1
ATOM 998 C C . HIS A 1 121 ? 0.921 0.150 -5.570 1.00 97.75 121 HIS A C 1
ATOM 1000 O O . HIS A 1 121 ? -0.225 0.446 -5.247 1.00 97.75 121 HIS A O 1
ATOM 1006 N N . ALA A 1 122 ? 1.908 1.049 -5.552 1.00 96.31 122 ALA A N 1
ATOM 1007 C CA . ALA A 1 122 ? 1.719 2.450 -5.171 1.00 96.31 122 ALA A CA 1
ATOM 1008 C C . ALA A 1 122 ? 0.703 3.169 -6.069 1.00 96.31 122 ALA A C 1
ATOM 1010 O O . ALA A 1 122 ? -0.176 3.879 -5.578 1.00 96.31 122 ALA A O 1
ATOM 1011 N N . THR A 1 123 ? 0.801 2.955 -7.382 1.00 97.00 123 THR A N 1
ATOM 1012 C CA . THR A 1 123 ? -0.126 3.515 -8.375 1.00 97.00 123 THR A CA 1
ATOM 1013 C C . THR A 1 123 ? -1.544 3.024 -8.121 1.00 97.00 123 THR A C 1
ATOM 1015 O O . THR A 1 123 ? -2.475 3.825 -8.017 1.00 97.00 123 THR A O 1
ATOM 1018 N N . MET A 1 124 ? -1.701 1.713 -7.936 1.00 97.81 124 MET A N 1
ATOM 1019 C CA . MET A 1 124 ? -3.006 1.104 -7.705 1.00 97.81 124 MET A CA 1
ATOM 1020 C C . MET A 1 124 ? -3.593 1.470 -6.338 1.00 97.81 124 MET A C 1
ATOM 1022 O O . MET A 1 124 ? -4.788 1.748 -6.253 1.00 97.81 124 MET A O 1
ATOM 1026 N N . MET A 1 125 ? -2.782 1.548 -5.281 1.00 97.25 125 MET A N 1
ATOM 1027 C CA . MET A 1 125 ? -3.215 2.051 -3.974 1.00 97.25 125 MET A CA 1
ATOM 1028 C C . MET A 1 125 ? -3.773 3.466 -4.100 1.00 97.25 125 MET A C 1
ATOM 1030 O O . MET A 1 125 ? -4.897 3.717 -3.676 1.00 97.25 125 MET A O 1
ATOM 1034 N N . LYS A 1 126 ? -3.025 4.377 -4.731 1.00 94.62 126 LYS A N 1
ATOM 1035 C CA . LYS A 1 126 ? -3.424 5.782 -4.850 1.00 94.62 126 LYS A CA 1
ATOM 1036 C C . LYS A 1 126 ? -4.691 5.958 -5.685 1.00 94.62 126 LYS A C 1
ATOM 1038 O O . LYS A 1 126 ? -5.590 6.682 -5.266 1.00 94.62 126 LYS A O 1
ATOM 1043 N N . LEU A 1 127 ? -4.787 5.250 -6.813 1.00 94.38 127 LEU A N 1
ATOM 1044 C CA . LEU A 1 127 ? -5.969 5.260 -7.677 1.00 94.38 127 LEU A CA 1
ATOM 1045 C C . LEU A 1 127 ? -7.225 4.785 -6.935 1.00 94.38 127 LEU A C 1
ATOM 1047 O O . LEU A 1 127 ? -8.294 5.354 -7.124 1.00 94.38 127 LEU A O 1
ATOM 1051 N N . ASN A 1 128 ? -7.094 3.743 -6.106 1.00 94.50 128 ASN A N 1
ATOM 1052 C CA . ASN A 1 128 ? -8.238 3.131 -5.431 1.00 94.50 128 ASN A CA 1
ATOM 1053 C C . ASN A 1 128 ? -8.539 3.727 -4.045 1.00 94.50 128 ASN A C 1
ATOM 1055 O O . ASN A 1 128 ? -9.594 3.461 -3.475 1.00 94.50 128 ASN A O 1
ATOM 1059 N N . ARG A 1 129 ? -7.630 4.531 -3.485 1.00 92.69 129 ARG A N 1
ATOM 1060 C CA . ARG A 1 129 ? -7.820 5.242 -2.214 1.00 92.69 129 ARG A CA 1
ATOM 1061 C C . ARG A 1 129 ? -8.590 6.547 -2.386 1.00 92.69 129 ARG A C 1
ATOM 1063 O O . ARG A 1 129 ? -9.339 6.924 -1.489 1.00 92.69 129 ARG A O 1
ATOM 1070 N N . HIS A 1 130 ? -8.387 7.228 -3.512 1.00 88.06 130 HIS A N 1
ATOM 1071 C CA . HIS A 1 130 ? -8.924 8.562 -3.742 1.00 88.06 130 HIS A CA 1
ATOM 1072 C C . HIS A 1 130 ? -10.032 8.547 -4.789 1.00 88.06 130 HIS A C 1
ATOM 1074 O O . HIS A 1 130 ? -9.776 8.442 -5.987 1.00 88.06 130 HIS A O 1
ATOM 1080 N N . ALA A 1 131 ? -11.271 8.672 -4.323 1.00 80.31 131 ALA A N 1
ATOM 1081 C CA . ALA A 1 131 ? -12.445 8.805 -5.169 1.00 80.31 131 ALA A CA 1
ATOM 1082 C C . ALA A 1 131 ? -13.526 9.607 -4.436 1.00 80.31 131 ALA A C 1
ATOM 1084 O O . ALA A 1 131 ? -13.652 9.533 -3.215 1.00 80.31 131 ALA A O 1
ATOM 1085 N N . ARG A 1 132 ? -14.365 10.332 -5.182 1.00 74.62 132 ARG A N 1
ATOM 1086 C CA . ARG A 1 132 ? -15.505 11.058 -4.601 1.00 74.62 132 ARG A CA 1
ATOM 1087 C C . ARG A 1 132 ? -16.558 10.068 -4.098 1.00 74.62 132 ARG A C 1
ATOM 1089 O O . ARG A 1 132 ? -17.353 9.554 -4.876 1.00 74.62 132 ARG A O 1
ATOM 1096 N N . GLY A 1 133 ? -16.573 9.791 -2.796 1.00 59.47 133 GLY A N 1
ATOM 1097 C CA . GLY A 1 133 ? -17.408 8.749 -2.181 1.00 59.47 133 GLY A CA 1
ATOM 1098 C C . GLY A 1 133 ? -18.931 8.919 -2.331 1.00 59.47 133 GLY A C 1
ATOM 1099 O O . GLY A 1 133 ? -19.674 7.959 -2.113 1.00 59.47 133 GLY A O 1
ATOM 1100 N N . HIS A 1 134 ? -19.402 10.109 -2.720 1.00 58.78 134 HIS A N 1
ATOM 1101 C CA . HIS A 1 134 ? -20.825 10.459 -2.786 1.00 58.78 134 HIS A CA 1
ATOM 1102 C C . HIS A 1 134 ? -21.513 10.191 -4.138 1.00 58.78 134 HIS A C 1
ATOM 1104 O O . HIS A 1 134 ? -22.718 9.941 -4.134 1.00 58.78 134 HIS A O 1
ATOM 1110 N N . ASP A 1 135 ? -20.780 10.164 -5.258 1.00 56.34 135 ASP A N 1
ATOM 1111 C CA . ASP A 1 135 ? -21.382 10.146 -6.609 1.00 56.34 135 ASP A CA 1
ATOM 1112 C C . ASP A 1 135 ? -21.432 8.756 -7.269 1.00 56.34 135 ASP A C 1
ATOM 1114 O O . ASP A 1 135 ? -22.087 8.571 -8.296 1.00 56.34 135 ASP A O 1
ATOM 1118 N N . TYR A 1 136 ? -20.768 7.746 -6.694 1.00 62.94 136 TYR A N 1
ATOM 1119 C CA . TYR A 1 136 ? -20.622 6.435 -7.336 1.00 62.94 136 TYR A CA 1
ATOM 1120 C C . TYR A 1 136 ? -21.518 5.350 -6.738 1.00 62.94 136 TYR A C 1
ATOM 1122 O O . TYR A 1 136 ? -21.846 5.329 -5.549 1.00 62.94 136 TYR A O 1
ATOM 1130 N N . ARG A 1 137 ? -21.873 4.376 -7.587 1.00 75.88 137 ARG A N 1
ATOM 1131 C CA . ARG A 1 137 ? -22.591 3.155 -7.194 1.00 75.88 137 ARG A CA 1
ATOM 1132 C C . ARG A 1 137 ? -21.856 2.501 -6.022 1.00 75.88 137 ARG A C 1
ATOM 1134 O O . ARG A 1 137 ? -20.661 2.241 -6.129 1.00 75.88 137 ARG A O 1
ATOM 1141 N N . ALA A 1 138 ? -22.572 2.171 -4.944 1.00 78.88 138 ALA A N 1
ATOM 1142 C CA . ALA A 1 138 ? -21.982 1.599 -3.727 1.00 78.88 138 ALA A CA 1
ATOM 1143 C C . ALA A 1 138 ? -21.035 0.415 -4.015 1.00 78.88 138 ALA A C 1
ATOM 1145 O O . ALA A 1 138 ? -19.943 0.348 -3.465 1.00 78.88 138 ALA A O 1
ATOM 1146 N N . ALA A 1 139 ? -21.397 -0.455 -4.965 1.00 84.94 139 ALA A N 1
ATOM 1147 C CA . ALA A 1 139 ? -20.566 -1.583 -5.387 1.00 84.94 139 ALA A CA 1
ATOM 1148 C C . ALA A 1 139 ? -19.202 -1.176 -5.983 1.00 84.94 139 ALA A C 1
ATOM 1150 O O . ALA A 1 139 ? -18.211 -1.874 -5.767 1.00 84.94 139 ALA A O 1
ATOM 1151 N N . PHE A 1 140 ? -19.138 -0.058 -6.714 1.00 85.88 140 PHE A N 1
ATOM 1152 C CA . PHE A 1 140 ? -17.894 0.458 -7.286 1.00 85.88 140 PHE A CA 1
ATOM 1153 C C . PHE A 1 140 ? -16.964 0.947 -6.175 1.00 85.88 140 PHE A C 1
ATOM 1155 O O . PHE A 1 140 ? -15.836 0.479 -6.081 1.00 85.88 140 PHE A O 1
ATOM 1162 N N . VAL A 1 141 ? -17.465 1.787 -5.267 1.00 87.69 141 VAL A N 1
ATOM 1163 C CA . VAL A 1 141 ? -16.706 2.276 -4.103 1.00 87.69 141 VAL A CA 1
ATOM 1164 C C . VAL A 1 141 ? -16.229 1.121 -3.220 1.00 87.69 141 VAL A C 1
ATOM 1166 O O . VAL A 1 141 ? -15.063 1.074 -2.835 1.00 87.69 141 VAL A O 1
ATOM 1169 N N . SER A 1 142 ? -17.089 0.134 -2.946 1.00 90.31 142 SER A N 1
ATOM 1170 C CA . SER A 1 142 ? -16.690 -1.042 -2.167 1.00 90.31 142 SER A CA 1
ATOM 1171 C C . SER A 1 142 ? -15.605 -1.872 -2.855 1.00 90.31 142 SER A C 1
ATOM 1173 O O . SER A 1 142 ? -14.798 -2.515 -2.185 1.00 90.31 142 SER A O 1
ATOM 1175 N N . ARG A 1 143 ? -15.564 -1.890 -4.192 1.00 91.94 143 ARG A N 1
ATOM 1176 C CA . ARG A 1 143 ? -14.453 -2.493 -4.937 1.00 91.94 143 ARG A CA 1
ATOM 1177 C C . ARG A 1 143 ? -13.174 -1.675 -4.763 1.00 91.94 143 ARG A C 1
ATOM 1179 O O . ARG A 1 143 ? -12.163 -2.282 -4.445 1.00 91.94 143 ARG A O 1
ATOM 1186 N N . GLN A 1 144 ? -13.232 -0.347 -4.878 1.00 92.44 144 GLN A N 1
ATOM 1187 C CA . GLN A 1 144 ? -12.078 0.544 -4.677 1.00 92.44 144 GLN A CA 1
ATOM 1188 C C . GLN A 1 144 ? -11.425 0.320 -3.304 1.00 92.44 144 GLN A C 1
ATOM 1190 O O . GLN A 1 144 ? -10.245 -0.006 -3.227 1.00 92.44 144 GLN A O 1
ATOM 1195 N N . VAL A 1 145 ? -12.211 0.369 -2.222 1.00 94.50 145 VAL A N 1
ATOM 1196 C CA . VAL A 1 145 ? -11.715 0.143 -0.851 1.00 94.50 145 VAL A CA 1
ATOM 1197 C C . VAL A 1 145 ? -11.001 -1.207 -0.726 1.00 94.50 145 VAL A C 1
ATOM 1199 O O . VAL A 1 145 ? -9.882 -1.277 -0.213 1.00 94.50 145 VAL A O 1
ATOM 1202 N N . ARG A 1 146 ? -11.616 -2.288 -1.227 1.00 95.44 146 ARG A N 1
ATOM 1203 C CA . ARG A 1 146 ? -11.007 -3.626 -1.186 1.00 95.44 146 ARG A CA 1
ATOM 1204 C C . ARG A 1 146 ? -9.732 -3.688 -2.010 1.00 95.44 146 ARG A C 1
ATOM 1206 O O . ARG A 1 146 ? -8.724 -4.171 -1.511 1.00 95.44 146 ARG A O 1
ATOM 1213 N N . THR A 1 147 ? -9.755 -3.168 -3.233 1.00 96.44 147 THR A N 1
ATOM 1214 C CA . THR A 1 147 ? -8.597 -3.157 -4.129 1.00 96.44 147 THR A CA 1
ATOM 1215 C C . THR A 1 147 ? -7.438 -2.359 -3.527 1.00 96.44 147 THR A C 1
ATOM 1217 O O . THR A 1 147 ? -6.321 -2.871 -3.485 1.00 96.44 147 THR A O 1
ATOM 1220 N N . ALA A 1 148 ? -7.685 -1.168 -2.969 1.00 97.31 148 ALA A N 1
ATOM 1221 C CA . ALA A 1 148 ? -6.667 -0.382 -2.270 1.00 97.31 148 ALA A CA 1
ATOM 1222 C C . ALA A 1 148 ? -6.036 -1.175 -1.116 1.00 97.31 148 ALA A C 1
ATOM 1224 O O . ALA A 1 148 ? -4.811 -1.269 -1.023 1.00 97.31 148 ALA A O 1
ATOM 1225 N N . ARG A 1 149 ? -6.867 -1.816 -0.282 1.00 97.12 149 ARG A N 1
ATOM 1226 C CA . ARG A 1 149 ? -6.401 -2.658 0.828 1.00 97.12 149 ARG A CA 1
ATOM 1227 C C . ARG A 1 149 ? -5.599 -3.867 0.344 1.00 97.12 149 ARG A C 1
ATOM 1229 O O . ARG A 1 149 ? -4.581 -4.191 0.950 1.00 97.12 149 ARG A O 1
ATOM 1236 N N . THR A 1 150 ? -6.005 -4.509 -0.752 1.00 97.69 150 THR A N 1
ATOM 1237 C CA . THR A 1 150 ? -5.252 -5.611 -1.367 1.00 97.69 150 THR A CA 1
ATOM 1238 C C . THR A 1 150 ? -3.866 -5.150 -1.811 1.00 97.69 150 THR A C 1
ATOM 1240 O O . THR A 1 150 ? -2.880 -5.765 -1.417 1.00 97.69 150 THR A O 1
ATOM 1243 N N . HIS A 1 151 ? -3.754 -4.048 -2.563 1.00 98.31 151 HIS A N 1
ATOM 1244 C CA . HIS A 1 151 ? -2.443 -3.557 -3.003 1.00 98.31 151 HIS A CA 1
ATOM 1245 C C . HIS A 1 151 ? -1.566 -3.085 -1.834 1.00 98.31 151 HIS A C 1
ATOM 1247 O O . HIS A 1 151 ? -0.349 -3.267 -1.890 1.00 98.31 151 HIS A O 1
ATOM 1253 N N . ALA A 1 152 ? -2.157 -2.550 -0.764 1.00 98.44 152 ALA A N 1
ATOM 1254 C CA . ALA A 1 152 ? -1.433 -2.221 0.461 1.00 98.44 152 ALA A CA 1
ATOM 1255 C C . ALA A 1 152 ? -0.887 -3.472 1.164 1.00 98.44 152 ALA A C 1
ATOM 1257 O O . ALA A 1 152 ? 0.286 -3.511 1.531 1.00 98.44 152 ALA A O 1
ATOM 1258 N N . ALA A 1 153 ? -1.694 -4.528 1.286 1.00 98.06 153 ALA A N 1
ATOM 1259 C CA . ALA A 1 153 ? -1.234 -5.792 1.852 1.00 98.06 153 ALA A CA 1
ATOM 1260 C C . ALA A 1 153 ? -0.094 -6.410 1.023 1.00 98.06 153 ALA A C 1
ATOM 1262 O O . ALA A 1 153 ? 0.909 -6.830 1.596 1.00 98.06 153 ALA A O 1
ATOM 1263 N N . GLU A 1 154 ? -0.203 -6.415 -0.310 1.00 97.62 154 GLU A N 1
ATOM 1264 C CA . GLU A 1 154 ? 0.869 -6.897 -1.194 1.00 97.62 154 GLU A CA 1
ATOM 1265 C C . GLU A 1 154 ? 2.147 -6.060 -1.065 1.00 97.62 154 GLU A C 1
ATOM 1267 O O . GLU A 1 154 ? 3.233 -6.616 -0.932 1.00 97.62 154 GLU A O 1
ATOM 1272 N N . THR A 1 155 ? 2.028 -4.732 -0.986 1.00 97.88 155 THR A N 1
ATOM 1273 C CA . THR A 1 155 ? 3.173 -3.838 -0.736 1.00 97.88 155 THR A CA 1
ATOM 1274 C C . THR A 1 155 ? 3.912 -4.223 0.547 1.00 97.88 155 THR A C 1
ATOM 1276 O O . THR A 1 155 ? 5.136 -4.350 0.544 1.00 97.88 155 THR A O 1
ATOM 1279 N N . LEU A 1 156 ? 3.182 -4.459 1.642 1.00 97.88 156 LEU A N 1
ATOM 1280 C CA . LEU A 1 156 ? 3.787 -4.845 2.919 1.00 97.88 156 LEU A CA 1
ATOM 1281 C C . LEU A 1 156 ? 4.352 -6.271 2.903 1.00 97.88 156 LEU A C 1
ATOM 1283 O O . LEU A 1 156 ? 5.355 -6.524 3.565 1.00 97.88 156 LEU A O 1
ATOM 1287 N N . ARG A 1 157 ? 3.772 -7.198 2.130 1.00 95.88 157 ARG A N 1
ATOM 1288 C CA . ARG A 1 157 ? 4.348 -8.539 1.916 1.00 95.88 157 ARG A CA 1
ATOM 1289 C C . ARG A 1 157 ? 5.668 -8.470 1.158 1.00 95.88 157 ARG A C 1
ATOM 1291 O O . ARG A 1 157 ? 6.623 -9.135 1.550 1.00 95.88 157 ARG A O 1
ATOM 1298 N N . ILE A 1 158 ? 5.737 -7.640 0.118 1.00 93.94 158 ILE A N 1
ATOM 1299 C CA . ILE A 1 158 ? 6.971 -7.379 -0.631 1.00 93.94 158 ILE A CA 1
ATOM 1300 C C . ILE A 1 158 ? 8.023 -6.748 0.291 1.00 93.94 158 ILE A C 1
ATOM 1302 O O . ILE A 1 158 ? 9.169 -7.192 0.294 1.00 93.94 158 ILE A O 1
ATOM 1306 N N . ALA A 1 159 ? 7.640 -5.761 1.107 1.00 92.88 159 ALA A N 1
ATOM 1307 C CA . ALA A 1 159 ? 8.536 -5.114 2.066 1.00 92.88 159 ALA A CA 1
ATOM 1308 C C . ALA A 1 159 ? 9.045 -6.085 3.146 1.00 92.88 159 ALA A C 1
ATOM 1310 O O . ALA A 1 159 ? 10.231 -6.095 3.459 1.00 92.88 159 ALA A O 1
ATOM 1311 N N . LEU A 1 160 ? 8.173 -6.951 3.671 1.00 91.19 160 LEU A N 1
ATOM 1312 C CA . LEU A 1 160 ? 8.556 -8.004 4.608 1.00 91.19 160 LEU A CA 1
ATOM 1313 C C . LEU A 1 160 ? 9.566 -8.969 3.974 1.00 91.19 160 LEU A C 1
ATOM 1315 O O . LEU A 1 160 ? 10.575 -9.294 4.595 1.00 91.19 160 LEU A O 1
ATOM 1319 N N . ALA A 1 161 ? 9.322 -9.406 2.735 1.00 88.12 161 ALA A N 1
ATOM 1320 C CA . ALA A 1 161 ? 10.256 -10.264 2.017 1.00 88.12 161 ALA A CA 1
ATOM 1321 C C . ALA A 1 161 ? 11.613 -9.568 1.833 1.00 88.12 161 ALA A C 1
ATOM 1323 O O . ALA A 1 161 ? 12.645 -10.143 2.162 1.00 88.12 161 ALA A O 1
ATOM 1324 N N . LEU A 1 162 ? 11.608 -8.305 1.401 1.00 85.00 162 LEU A N 1
ATOM 1325 C CA . LEU A 1 162 ? 12.810 -7.484 1.283 1.00 85.00 162 LEU A CA 1
ATOM 1326 C C . LEU A 1 162 ? 13.608 -7.440 2.600 1.00 85.00 162 LEU A C 1
ATOM 1328 O O . LEU A 1 162 ? 14.803 -7.724 2.575 1.00 85.00 162 LEU A O 1
ATOM 1332 N N . ALA A 1 163 ? 12.951 -7.157 3.731 1.00 84.50 163 ALA A N 1
ATOM 1333 C CA . ALA A 1 163 ? 13.589 -7.089 5.048 1.00 84.50 163 ALA A CA 1
ATOM 1334 C C . ALA A 1 163 ? 14.213 -8.429 5.485 1.00 84.50 163 ALA A C 1
ATOM 1336 O O . ALA A 1 163 ? 15.305 -8.456 6.057 1.00 84.50 163 ALA A O 1
ATOM 1337 N N . HIS A 1 164 ? 13.546 -9.552 5.194 1.00 83.31 164 HIS A N 1
ATOM 1338 C CA . HIS A 1 164 ? 14.091 -10.882 5.473 1.00 83.31 164 HIS A CA 1
ATOM 1339 C C . HIS A 1 164 ? 15.385 -11.143 4.695 1.00 83.31 164 HIS A C 1
ATOM 1341 O O . HIS A 1 164 ? 16.387 -11.545 5.287 1.00 83.31 164 HIS A O 1
ATOM 1347 N N . TYR A 1 165 ? 15.395 -10.863 3.391 1.00 76.56 165 TYR A N 1
ATOM 1348 C CA . TYR A 1 165 ? 16.576 -11.112 2.564 1.00 76.56 165 TYR A CA 1
ATOM 1349 C C . TYR A 1 165 ? 17.739 -10.172 2.885 1.00 76.56 165 TYR A C 1
ATOM 1351 O O . TYR A 1 165 ? 18.886 -10.614 2.844 1.00 76.56 165 TYR A O 1
ATOM 1359 N N . THR A 1 166 ? 17.486 -8.906 3.234 1.00 73.94 166 THR A N 1
ATOM 1360 C CA . THR A 1 166 ? 18.561 -8.004 3.681 1.00 73.94 166 THR A CA 1
ATOM 1361 C C . THR A 1 166 ? 19.194 -8.504 4.981 1.00 73.94 166 THR A C 1
ATOM 1363 O O . THR A 1 166 ? 20.418 -8.561 5.074 1.00 73.94 166 THR A O 1
ATOM 1366 N N . GLY A 1 167 ? 18.385 -8.962 5.945 1.00 71.88 167 GLY A N 1
ATOM 1367 C CA . GLY A 1 167 ? 18.881 -9.496 7.218 1.00 71.88 167 GLY A CA 1
ATOM 1368 C C . GLY A 1 167 ? 19.672 -10.804 7.085 1.00 71.88 167 GLY A C 1
ATOM 1369 O O . GLY A 1 167 ? 20.748 -10.941 7.670 1.00 71.88 167 GLY A O 1
ATOM 1370 N N . GLU A 1 168 ? 19.177 -11.765 6.298 1.00 68.12 168 GLU A N 1
ATOM 1371 C CA . GLU A 1 168 ? 19.864 -13.048 6.067 1.00 68.12 168 GLU A CA 1
ATOM 1372 C C . GLU A 1 168 ? 21.174 -12.877 5.287 1.00 68.12 168 GLU A C 1
ATOM 1374 O O . GLU A 1 168 ? 22.184 -13.519 5.599 1.00 68.12 168 GLU A O 1
ATOM 1379 N N . TYR A 1 169 ? 21.181 -11.991 4.288 1.00 61.84 169 TYR A N 1
ATOM 1380 C CA . TYR A 1 169 ? 22.367 -11.733 3.477 1.00 61.84 169 TYR A CA 1
ATOM 1381 C C . TYR A 1 169 ? 23.472 -11.036 4.285 1.00 61.84 169 TYR A C 1
ATOM 1383 O O . TYR A 1 169 ? 24.643 -11.404 4.155 1.00 61.84 169 TYR A O 1
ATOM 1391 N N . ASP A 1 170 ? 23.115 -10.103 5.173 1.00 61.56 170 ASP A N 1
ATOM 1392 C CA . ASP A 1 170 ? 24.063 -9.470 6.096 1.00 61.56 170 ASP A CA 1
ATOM 1393 C C . ASP A 1 170 ? 24.644 -10.485 7.100 1.00 61.56 170 ASP A C 1
ATOM 1395 O O . ASP A 1 170 ? 25.865 -10.542 7.293 1.00 61.56 170 ASP A O 1
ATOM 1399 N N . ALA A 1 171 ? 23.807 -11.356 7.678 1.00 58.78 171 ALA A N 1
ATOM 1400 C CA . ALA A 1 171 ? 24.237 -12.387 8.628 1.00 58.78 171 ALA A CA 1
ATOM 1401 C C . ALA A 1 171 ? 25.185 -13.426 7.999 1.00 58.78 171 ALA A C 1
ATOM 1403 O O . ALA A 1 171 ? 26.191 -13.800 8.606 1.00 58.78 171 ALA A O 1
ATOM 1404 N N . SER A 1 172 ? 24.917 -13.860 6.762 1.00 57.94 172 SER A N 1
ATOM 1405 C CA . SER A 1 172 ? 25.787 -14.801 6.044 1.00 57.94 172 SER A CA 1
ATOM 1406 C C . SER A 1 172 ? 27.129 -14.184 5.629 1.00 57.94 172 SER A C 1
ATOM 1408 O O . SER A 1 172 ? 28.091 -14.924 5.411 1.00 57.94 172 SER A O 1
ATOM 1410 N N . ARG A 1 173 ? 27.218 -12.853 5.489 1.00 55.19 173 ARG A N 1
ATOM 1411 C CA . ARG A 1 173 ? 28.440 -12.156 5.051 1.00 55.19 173 ARG A CA 1
ATOM 1412 C C . ARG A 1 173 ? 29.370 -11.738 6.178 1.00 55.19 173 ARG A C 1
ATOM 1414 O O . ARG A 1 173 ? 30.580 -11.741 5.961 1.00 55.19 173 ARG A O 1
ATOM 1421 N N . MET A 1 174 ? 28.837 -11.500 7.377 1.00 53.34 174 MET A N 1
ATOM 1422 C CA . MET A 1 174 ? 29.634 -11.342 8.605 1.00 53.34 174 MET A CA 1
ATOM 1423 C C . MET A 1 174 ? 30.568 -12.539 8.866 1.00 53.34 174 MET A C 1
ATOM 1425 O O . MET A 1 174 ? 31.552 -12.404 9.587 1.00 53.34 174 MET A O 1
ATOM 1429 N N . ALA A 1 175 ? 30.290 -13.699 8.262 1.00 55.56 175 ALA A N 1
ATOM 1430 C CA . ALA A 1 175 ? 31.101 -14.902 8.389 1.00 55.56 175 ALA A CA 1
ATOM 1431 C C . ALA A 1 175 ? 32.243 -15.039 7.356 1.00 55.56 175 ALA A C 1
ATOM 1433 O O . ALA A 1 175 ? 33.070 -15.930 7.542 1.00 55.56 175 ALA A O 1
ATOM 1434 N N . ILE A 1 176 ? 32.294 -14.242 6.268 1.00 58.69 176 ILE A N 1
ATOM 1435 C CA . ILE A 1 176 ? 33.149 -14.583 5.106 1.00 58.69 176 ILE A CA 1
ATOM 1436 C C . ILE A 1 176 ? 34.082 -13.462 4.597 1.00 58.69 176 ILE A C 1
ATOM 1438 O O . ILE A 1 176 ? 35.188 -13.821 4.225 1.00 58.69 176 ILE A O 1
ATOM 1442 N N . ASP A 1 177 ? 33.758 -12.156 4.599 1.00 41.91 177 ASP A N 1
ATOM 1443 C CA . ASP A 1 177 ? 34.700 -11.140 4.054 1.00 41.91 177 ASP A CA 1
ATOM 1444 C C . ASP A 1 177 ? 34.480 -9.688 4.537 1.00 41.91 177 ASP A C 1
ATOM 1446 O O . ASP A 1 177 ? 33.352 -9.225 4.697 1.00 41.91 177 ASP A O 1
ATOM 1450 N N . SER A 1 178 ? 35.586 -8.941 4.680 1.00 44.41 178 SER A N 1
ATOM 1451 C CA . SER A 1 178 ? 35.706 -7.556 5.179 1.00 44.41 178 SER A CA 1
ATOM 1452 C C . SER A 1 178 ? 35.800 -6.476 4.080 1.00 44.41 178 SER A C 1
ATOM 1454 O O . SER A 1 178 ? 36.436 -5.437 4.263 1.00 44.41 178 SER A O 1
ATOM 1456 N N . THR A 1 179 ? 35.177 -6.686 2.917 1.00 45.09 179 THR A N 1
ATOM 1457 C CA . THR A 1 179 ? 35.088 -5.652 1.865 1.00 45.09 179 THR A CA 1
ATOM 1458 C C . THR A 1 179 ? 33.814 -4.812 2.019 1.00 45.09 179 THR A C 1
ATOM 1460 O O . THR A 1 179 ? 32.742 -5.410 2.158 1.00 45.09 179 THR A O 1
ATOM 1463 N N . PRO A 1 180 ? 33.880 -3.466 1.939 1.00 42.09 180 PRO A N 1
ATOM 1464 C CA . PRO A 1 180 ? 32.708 -2.604 2.070 1.00 42.09 180 PRO A CA 1
ATOM 1465 C C . PRO A 1 180 ? 31.690 -2.927 0.972 1.00 42.09 180 PRO A C 1
ATOM 1467 O O . PRO A 1 180 ? 32.014 -2.983 -0.215 1.00 42.09 180 PRO A O 1
ATOM 1470 N N . SER A 1 181 ? 30.462 -3.208 1.394 1.00 48.41 181 SER A N 1
ATOM 1471 C CA . SER A 1 181 ? 29.363 -3.634 0.540 1.00 48.41 181 SER A CA 1
ATOM 1472 C C . SER A 1 181 ? 28.949 -2.524 -0.431 1.00 48.41 181 SER A C 1
ATOM 1474 O O . SER A 1 181 ? 28.757 -1.374 -0.043 1.00 48.41 181 SER A O 1
ATOM 1476 N N . GLN A 1 182 ? 28.688 -2.883 -1.692 1.00 46.62 182 GLN A N 1
ATOM 1477 C CA . GLN A 1 182 ? 27.595 -2.236 -2.418 1.00 46.62 182 GLN A CA 1
ATOM 1478 C C . GLN A 1 182 ? 26.323 -2.655 -1.682 1.00 46.62 182 GLN A C 1
ATOM 1480 O O . GLN A 1 182 ? 25.728 -3.689 -1.987 1.00 46.62 182 GLN A O 1
ATOM 1485 N N . ALA A 1 183 ? 25.974 -1.921 -0.625 1.00 52.69 183 ALA A N 1
ATOM 1486 C CA . ALA A 1 183 ? 24.646 -1.998 -0.052 1.00 52.69 183 ALA A CA 1
ATOM 1487 C C . ALA A 1 183 ? 23.647 -1.846 -1.202 1.00 52.69 183 ALA A C 1
ATOM 1489 O O . ALA A 1 183 ? 23.875 -1.053 -2.119 1.00 52.69 183 ALA A O 1
ATOM 1490 N N . THR A 1 184 ? 22.572 -2.631 -1.196 1.00 57.34 184 THR A N 1
ATOM 1491 C CA . THR A 1 184 ? 21.485 -2.378 -2.141 1.00 57.34 184 THR A CA 1
ATOM 1492 C C . THR A 1 184 ? 20.896 -1.033 -1.746 1.00 57.34 184 THR A C 1
ATOM 1494 O O . THR A 1 184 ? 20.107 -0.950 -0.809 1.00 57.34 184 THR A O 1
ATOM 1497 N N . ILE A 1 185 ? 21.327 0.031 -2.419 1.00 63.25 185 ILE A N 1
ATOM 1498 C CA . ILE A 1 185 ? 20.778 1.362 -2.218 1.00 63.25 185 ILE A CA 1
ATOM 1499 C C . ILE A 1 185 ? 19.438 1.375 -2.942 1.00 63.25 185 ILE A C 1
ATOM 1501 O O . ILE A 1 185 ? 19.341 1.722 -4.115 1.00 63.25 185 ILE A O 1
ATOM 1505 N N . LEU A 1 186 ? 18.415 0.915 -2.236 1.00 75.38 186 LEU A N 1
ATOM 1506 C CA . LEU A 1 186 ? 17.035 1.001 -2.678 1.00 75.38 186 LEU A CA 1
ATOM 1507 C C . LEU A 1 186 ? 16.604 2.465 -2.755 1.00 75.38 186 LEU A C 1
ATOM 1509 O O . LEU A 1 186 ? 17.059 3.296 -1.968 1.00 75.38 186 LEU A O 1
ATOM 1513 N N . ASN A 1 187 ? 15.708 2.788 -3.681 1.00 82.12 187 ASN A N 1
ATOM 1514 C CA . ASN A 1 187 ? 15.210 4.152 -3.844 1.00 82.12 187 ASN A CA 1
ATOM 1515 C C . ASN A 1 187 ? 14.469 4.655 -2.572 1.00 82.12 187 ASN A C 1
ATOM 1517 O O . ASN A 1 187 ? 13.564 3.968 -2.090 1.00 82.12 187 ASN A O 1
ATOM 1521 N N . PRO A 1 188 ? 14.764 5.865 -2.045 1.00 85.81 188 PRO A N 1
ATOM 1522 C CA . PRO A 1 188 ? 14.097 6.409 -0.854 1.00 85.81 188 PRO A CA 1
ATOM 1523 C C . PRO A 1 188 ? 12.581 6.589 -1.025 1.00 85.81 188 PRO A C 1
ATOM 1525 O O . PRO A 1 188 ? 11.839 6.561 -0.043 1.00 85.81 188 PRO A O 1
ATOM 1528 N N . PHE A 1 189 ? 12.092 6.720 -2.263 1.00 87.50 189 PHE A N 1
ATOM 1529 C CA . PHE A 1 189 ? 10.660 6.750 -2.570 1.00 87.50 189 PHE A CA 1
ATOM 1530 C C . PHE A 1 189 ? 9.923 5.500 -2.064 1.00 87.50 189 PHE A C 1
ATOM 1532 O O . PHE A 1 189 ? 8.757 5.586 -1.680 1.00 87.50 189 PHE A O 1
ATOM 1539 N N . LEU A 1 190 ? 10.598 4.349 -1.992 1.00 89.00 190 LEU A N 1
ATOM 1540 C CA . LEU A 1 190 ? 9.998 3.110 -1.497 1.00 89.00 190 LEU A CA 1
ATOM 1541 C C . LEU A 1 190 ? 9.574 3.217 -0.028 1.00 89.00 190 LEU A C 1
ATOM 1543 O O . LEU A 1 190 ? 8.576 2.612 0.358 1.00 89.00 190 LEU A O 1
ATOM 1547 N N . GLY A 1 191 ? 10.255 4.045 0.772 1.00 93.38 191 GLY A N 1
ATOM 1548 C CA . GLY A 1 191 ? 9.841 4.329 2.145 1.00 93.38 191 GLY A CA 1
ATOM 1549 C C . GLY A 1 191 ? 8.459 4.982 2.206 1.00 93.38 191 GLY A C 1
ATOM 1550 O O . GLY A 1 191 ? 7.627 4.596 3.026 1.00 93.38 191 GLY A O 1
ATOM 1551 N N . TYR A 1 192 ? 8.175 5.917 1.293 1.00 93.75 192 TYR A N 1
ATOM 1552 C CA . TYR A 1 192 ? 6.859 6.556 1.187 1.00 93.75 192 TYR A CA 1
ATOM 1553 C C . TYR A 1 192 ? 5.780 5.569 0.724 1.00 93.75 192 TYR A C 1
ATOM 1555 O O . TYR A 1 192 ? 4.672 5.566 1.254 1.00 93.75 192 TYR A O 1
ATOM 1563 N N . VAL A 1 193 ? 6.109 4.684 -0.223 1.00 95.94 193 VAL A N 1
ATOM 1564 C CA . VAL A 1 193 ? 5.187 3.630 -0.677 1.00 95.94 193 VAL A CA 1
ATOM 1565 C C . VAL A 1 193 ? 4.796 2.701 0.476 1.00 95.94 193 VAL A C 1
ATOM 1567 O O . VAL A 1 193 ? 3.613 2.400 0.646 1.00 95.94 193 VAL A O 1
ATOM 1570 N N . ILE A 1 194 ? 5.767 2.288 1.297 1.00 97.12 194 ILE A N 1
ATOM 1571 C CA . ILE A 1 194 ? 5.516 1.459 2.482 1.00 97.12 194 ILE A CA 1
ATOM 1572 C C . ILE A 1 194 ? 4.667 2.221 3.504 1.00 97.12 194 ILE A C 1
ATOM 1574 O O . ILE A 1 194 ? 3.697 1.657 4.008 1.00 97.12 194 ILE A O 1
ATOM 1578 N N . LEU A 1 195 ? 4.966 3.498 3.773 1.00 97.00 195 LEU A N 1
ATOM 1579 C CA . LEU A 1 195 ? 4.153 4.329 4.667 1.00 97.00 195 LEU A CA 1
ATOM 1580 C C . LEU A 1 195 ? 2.691 4.392 4.204 1.00 97.00 195 LEU A C 1
ATOM 1582 O O . LEU A 1 195 ? 1.790 4.172 5.011 1.00 97.00 195 LEU A O 1
ATOM 1586 N N . SER A 1 196 ? 2.449 4.641 2.915 1.00 96.56 196 SER A N 1
ATOM 1587 C CA . SER A 1 196 ? 1.089 4.731 2.370 1.00 96.56 196 SER A CA 1
ATOM 1588 C C . SER A 1 196 ? 0.338 3.394 2.491 1.00 96.56 196 SER A C 1
ATOM 1590 O O . SER A 1 196 ? -0.850 3.363 2.817 1.00 96.56 196 SER A O 1
ATOM 1592 N N . ALA A 1 197 ? 1.037 2.263 2.337 1.00 98.31 197 ALA A N 1
ATOM 1593 C CA . ALA A 1 197 ? 0.463 0.940 2.580 1.00 98.31 197 ALA A CA 1
ATOM 1594 C C . ALA A 1 197 ? 0.131 0.692 4.064 1.00 98.31 197 ALA A C 1
ATOM 1596 O O . ALA A 1 197 ? -0.944 0.167 4.372 1.00 98.31 197 ALA A O 1
ATOM 1597 N N . VAL A 1 198 ? 1.016 1.093 4.989 1.00 98.00 198 VAL A N 1
ATOM 1598 C CA . VAL A 1 198 ? 0.749 1.064 6.441 1.00 98.00 198 VAL A CA 1
ATOM 1599 C C . VAL A 1 198 ? -0.482 1.901 6.766 1.00 98.00 198 VAL A C 1
ATOM 1601 O O . VAL A 1 198 ? -1.353 1.449 7.512 1.00 98.00 198 VAL A O 1
ATOM 1604 N N . ASP A 1 199 ? -0.582 3.094 6.185 1.00 96.62 199 ASP A N 1
ATOM 1605 C CA . ASP A 1 199 ? -1.695 4.008 6.394 1.00 96.62 199 ASP A CA 1
ATOM 1606 C C . ASP A 1 199 ? -3.029 3.371 5.985 1.00 96.62 199 ASP A C 1
ATOM 1608 O O . ASP A 1 199 ? -3.940 3.305 6.802 1.00 96.62 199 ASP A O 1
ATOM 1612 N N . ILE A 1 200 ? -3.119 2.790 4.781 1.00 97.06 200 ILE A N 1
ATOM 1613 C CA . ILE A 1 200 ? -4.331 2.107 4.291 1.00 97.06 200 ILE A CA 1
ATOM 1614 C C . ILE A 1 200 ? -4.701 0.899 5.166 1.00 97.06 200 ILE A C 1
ATOM 1616 O O . ILE A 1 200 ? -5.860 0.741 5.557 1.00 97.06 200 ILE A O 1
ATOM 1620 N N . ILE A 1 201 ? -3.739 0.024 5.482 1.00 96.94 201 ILE A N 1
ATOM 1621 C CA . ILE A 1 201 ? -4.011 -1.217 6.228 1.00 96.94 201 ILE A CA 1
ATOM 1622 C C . ILE A 1 201 ? -4.461 -0.933 7.663 1.00 96.94 201 ILE A C 1
ATOM 1624 O O . ILE A 1 201 ? -5.310 -1.659 8.193 1.00 96.94 201 ILE A O 1
ATOM 1628 N N . SER A 1 202 ? -3.915 0.119 8.274 1.00 96.31 202 SER A N 1
ATOM 1629 C CA . SER A 1 202 ? -4.222 0.514 9.648 1.00 96.31 202 SER A CA 1
ATOM 1630 C C . SER A 1 202 ? -5.354 1.537 9.775 1.00 96.31 202 SER A C 1
ATOM 1632 O O . SER A 1 202 ? -5.820 1.763 10.891 1.00 96.31 202 SER A O 1
ATOM 1634 N N . ALA A 1 203 ? -5.825 2.129 8.673 1.00 95.38 203 ALA A N 1
ATOM 1635 C CA . ALA A 1 203 ? -6.911 3.106 8.693 1.00 95.38 203 ALA A CA 1
ATOM 1636 C C . ALA A 1 203 ? -8.252 2.499 9.112 1.00 95.38 203 ALA A C 1
ATOM 1638 O O . ALA A 1 203 ? -8.974 3.114 9.885 1.00 95.38 203 ALA A O 1
ATOM 1639 N N . ALA A 1 204 ? -8.597 1.308 8.618 1.00 94.94 204 ALA A N 1
ATOM 1640 C CA . ALA A 1 204 ? -9.809 0.596 9.015 1.00 94.94 204 ALA A CA 1
ATOM 1641 C C . ALA A 1 204 ? -9.748 -0.895 8.655 1.00 94.94 204 ALA A C 1
ATOM 1643 O O . ALA A 1 204 ? -9.073 -1.288 7.699 1.00 94.94 204 ALA A O 1
ATOM 1644 N N . GLY A 1 205 ? -10.485 -1.728 9.389 1.00 94.56 205 GLY A N 1
ATOM 1645 C CA . GLY A 1 205 ? -10.554 -3.169 9.139 1.00 94.56 205 GLY A CA 1
ATOM 1646 C C . GLY A 1 205 ? -11.412 -3.926 10.147 1.00 94.56 205 GLY A C 1
ATOM 1647 O O . GLY A 1 205 ? -11.998 -3.340 11.056 1.00 94.56 205 GLY A O 1
ATOM 1648 N N . LEU A 1 206 ? -11.476 -5.248 9.990 1.00 94.56 206 LEU A N 1
ATOM 1649 C CA . LEU A 1 206 ? -12.067 -6.139 10.985 1.00 94.56 206 LEU A CA 1
ATOM 1650 C C . LEU A 1 206 ? -11.077 -6.344 12.137 1.00 94.56 206 LEU A C 1
ATOM 1652 O O . LEU A 1 206 ? -9.877 -6.489 11.909 1.00 94.56 206 LEU A O 1
ATOM 1656 N N . VAL A 1 207 ? -11.563 -6.412 13.378 1.00 94.31 207 VAL A N 1
ATOM 1657 C CA . VAL A 1 207 ? -10.708 -6.702 14.548 1.00 94.31 207 VAL A CA 1
ATOM 1658 C C . VAL A 1 207 ? -10.007 -8.056 14.397 1.00 94.31 207 VAL A C 1
ATOM 1660 O O . VAL A 1 207 ? -8.843 -8.184 14.770 1.00 94.31 207 VAL A O 1
ATOM 1663 N N . ALA A 1 208 ? -10.669 -9.032 13.768 1.00 93.25 208 ALA A N 1
ATOM 1664 C CA . ALA A 1 208 ? -10.094 -10.343 13.467 1.00 93.25 208 ALA A CA 1
ATOM 1665 C C . ALA A 1 208 ? -8.835 -10.274 12.577 1.00 93.25 208 ALA A C 1
ATOM 1667 O O . ALA A 1 208 ? -7.943 -11.106 12.724 1.00 93.25 208 ALA A O 1
ATOM 1668 N N . ASP A 1 209 ? -8.726 -9.261 11.709 1.00 94.25 209 ASP A N 1
ATOM 1669 C CA . ASP A 1 209 ? -7.581 -9.080 10.805 1.00 94.25 209 ASP A CA 1
ATOM 1670 C C . ASP A 1 209 ? -6.425 -8.307 11.459 1.00 94.25 209 ASP A C 1
ATOM 1672 O O . ASP A 1 209 ? -5.330 -8.216 10.899 1.00 94.25 209 ASP A O 1
ATOM 1676 N N . MET A 1 210 ? -6.645 -7.711 12.636 1.00 94.81 210 MET A N 1
ATOM 1677 C CA . MET A 1 210 ? -5.671 -6.835 13.288 1.00 94.81 210 MET A CA 1
ATOM 1678 C C . MET A 1 210 ? -4.310 -7.509 13.565 1.00 94.81 210 MET A C 1
ATOM 1680 O O . MET A 1 210 ? -3.292 -6.853 13.327 1.00 94.81 210 MET A O 1
ATOM 1684 N N . PRO A 1 211 ? -4.226 -8.788 13.991 1.00 95.81 211 PRO A N 1
ATOM 1685 C CA . PRO A 1 211 ? -2.938 -9.465 14.162 1.00 95.81 211 PRO A CA 1
ATOM 1686 C C . PRO A 1 211 ? -2.115 -9.548 12.868 1.00 95.81 211 PRO A C 1
ATOM 1688 O O . PRO A 1 211 ? -0.906 -9.311 12.890 1.00 95.81 211 PRO A O 1
ATOM 1691 N N . GLU A 1 212 ? -2.761 -9.827 11.732 1.00 95.44 212 GLU A N 1
ATOM 1692 C CA . GLU A 1 212 ? -2.087 -9.869 10.429 1.00 95.44 212 GLU A CA 1
ATOM 1693 C C . GLU A 1 212 ? -1.658 -8.462 9.991 1.00 95.44 212 GLU A C 1
ATOM 1695 O O . GLU A 1 212 ? -0.530 -8.286 9.529 1.00 95.44 212 GLU A O 1
ATOM 1700 N N . CYS A 1 213 ? -2.492 -7.437 10.217 1.00 95.75 213 CYS A N 1
ATOM 1701 C CA . CYS A 1 213 ? -2.108 -6.039 9.993 1.00 95.75 213 CYS A CA 1
ATOM 1702 C C . CYS A 1 213 ? -0.828 -5.684 10.768 1.00 95.75 213 CYS A C 1
ATOM 1704 O O . CYS A 1 213 ? 0.113 -5.149 10.189 1.00 95.75 213 CYS A O 1
ATOM 1706 N N . VAL A 1 214 ? -0.758 -6.023 12.060 1.00 96.94 214 VAL A N 1
ATOM 1707 C CA . VAL A 1 214 ? 0.416 -5.755 12.910 1.00 96.94 214 VAL A CA 1
ATOM 1708 C C . VAL A 1 214 ? 1.660 -6.487 12.413 1.00 96.94 214 VAL A C 1
ATOM 1710 O O . VAL A 1 214 ? 2.744 -5.903 12.387 1.00 96.94 214 VAL A O 1
ATOM 1713 N N . LYS A 1 215 ? 1.522 -7.744 11.981 1.00 96.12 215 LYS A N 1
ATOM 1714 C CA . LYS A 1 215 ? 2.627 -8.514 11.397 1.00 96.12 215 LYS A CA 1
ATOM 1715 C C . LYS A 1 215 ? 3.162 -7.860 10.118 1.00 96.12 215 LYS A C 1
ATOM 1717 O O . LYS A 1 215 ? 4.374 -7.696 9.988 1.00 96.12 215 LYS A O 1
ATOM 1722 N N . LEU A 1 216 ? 2.279 -7.462 9.202 1.00 97.25 216 LEU A N 1
ATOM 1723 C CA . LEU A 1 216 ? 2.656 -6.807 7.945 1.00 97.25 216 LEU A CA 1
ATOM 1724 C C . LEU A 1 216 ? 3.296 -5.432 8.179 1.00 97.25 216 LEU A C 1
ATOM 1726 O O . LEU A 1 216 ? 4.334 -5.135 7.590 1.00 97.25 216 LEU A O 1
ATOM 1730 N N . ILE A 1 217 ? 2.726 -4.615 9.071 1.00 97.94 217 ILE A N 1
ATOM 1731 C CA . ILE A 1 217 ? 3.261 -3.287 9.414 1.00 97.94 217 ILE A CA 1
ATOM 1732 C C . ILE A 1 217 ? 4.647 -3.410 10.051 1.00 97.94 217 ILE A C 1
ATOM 1734 O O . ILE A 1 217 ? 5.538 -2.641 9.703 1.00 97.94 217 ILE A O 1
ATOM 1738 N N . ARG A 1 218 ? 4.867 -4.402 10.925 1.00 96.81 218 ARG A N 1
ATOM 1739 C CA . ARG A 1 218 ? 6.199 -4.683 11.481 1.00 96.81 218 ARG A CA 1
ATOM 1740 C C . ARG A 1 218 ? 7.213 -5.006 10.382 1.00 96.81 218 ARG A C 1
ATOM 1742 O O . ARG A 1 218 ? 8.304 -4.456 10.401 1.00 96.81 218 ARG A O 1
ATOM 1749 N N . GLY A 1 219 ? 6.851 -5.850 9.415 1.00 93.56 219 GLY A N 1
ATOM 1750 C CA . GLY A 1 219 ? 7.714 -6.144 8.265 1.00 93.56 219 GLY A CA 1
ATOM 1751 C C . GLY A 1 219 ? 8.056 -4.902 7.440 1.00 93.56 219 GLY A C 1
ATOM 1752 O O . GLY A 1 219 ? 9.215 -4.681 7.097 1.00 93.56 219 GLY A O 1
ATOM 1753 N N . GLY A 1 220 ? 7.053 -4.060 7.175 1.00 95.56 220 GLY A N 1
ATOM 1754 C CA . GLY A 1 220 ? 7.249 -2.771 6.514 1.00 95.56 220 GLY A CA 1
ATOM 1755 C C . GLY A 1 220 ? 8.177 -1.839 7.297 1.00 95.56 220 GLY A C 1
ATOM 1756 O O . GLY A 1 220 ? 9.068 -1.238 6.706 1.00 95.56 220 GLY A O 1
ATOM 1757 N N . LEU A 1 221 ? 8.017 -1.757 8.620 1.00 96.44 221 LEU A N 1
ATOM 1758 C CA . LEU A 1 221 ? 8.867 -0.944 9.489 1.00 96.44 221 LEU A CA 1
ATOM 1759 C C . LEU A 1 221 ? 10.344 -1.336 9.379 1.00 96.44 221 LEU A C 1
ATOM 1761 O O . LEU A 1 221 ? 11.189 -0.458 9.212 1.00 96.44 221 LEU A O 1
ATOM 1765 N N . GLU A 1 222 ? 10.655 -2.631 9.442 1.00 93.69 222 GLU A N 1
ATOM 1766 C CA . GLU A 1 222 ? 12.038 -3.103 9.318 1.00 93.69 222 GLU A CA 1
ATOM 1767 C C . GLU A 1 222 ? 12.635 -2.729 7.953 1.00 93.69 222 GLU A C 1
ATOM 1769 O O . GLU A 1 222 ? 13.743 -2.201 7.890 1.00 93.69 222 GLU A O 1
ATOM 1774 N N . ALA A 1 223 ? 11.874 -2.869 6.862 1.00 91.38 223 ALA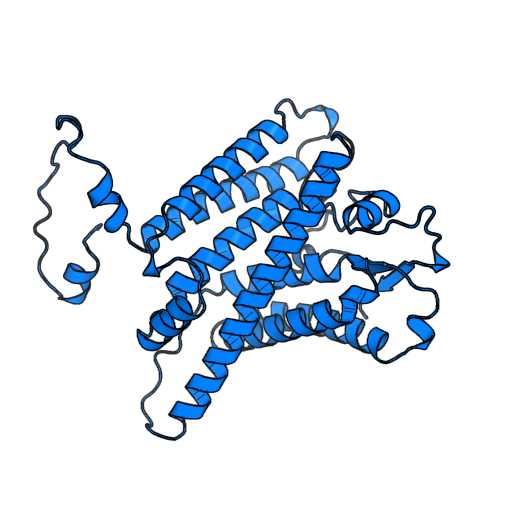 A N 1
ATOM 1775 C CA . ALA A 1 223 ? 12.327 -2.432 5.540 1.00 91.38 223 ALA A CA 1
ATOM 1776 C C . ALA A 1 223 ? 12.619 -0.917 5.478 1.00 91.38 223 ALA A C 1
ATOM 1778 O O . ALA A 1 223 ? 13.611 -0.499 4.881 1.00 91.38 223 ALA A O 1
ATOM 1779 N N . VAL A 1 224 ? 11.792 -0.077 6.112 1.00 94.00 224 VAL A N 1
ATOM 1780 C CA . VAL A 1 224 ? 12.013 1.383 6.143 1.00 94.00 224 VAL A CA 1
ATOM 1781 C C . VAL A 1 224 ? 13.183 1.763 7.060 1.00 94.00 224 VAL A C 1
ATOM 1783 O O . VAL A 1 224 ? 13.910 2.709 6.754 1.00 94.00 224 VAL A O 1
ATOM 1786 N N . LYS A 1 225 ? 13.436 1.012 8.139 1.00 92.44 225 LYS A N 1
ATOM 1787 C CA . LYS A 1 225 ? 14.643 1.177 8.969 1.00 92.44 225 LYS A CA 1
ATOM 1788 C C . LYS A 1 225 ? 15.915 0.897 8.183 1.00 92.44 225 LYS A C 1
ATOM 1790 O O . LYS A 1 225 ? 16.865 1.671 8.286 1.00 92.44 225 LYS A O 1
ATOM 1795 N N . GLU A 1 226 ? 15.917 -0.151 7.362 1.00 87.38 226 GLU A N 1
ATOM 1796 C CA . GLU A 1 226 ? 17.038 -0.444 6.466 1.00 87.38 226 GLU A CA 1
ATOM 1797 C C . GLU A 1 226 ? 17.274 0.692 5.463 1.00 87.38 226 GLU A C 1
ATOM 1799 O O . GLU A 1 226 ? 18.414 1.119 5.280 1.00 87.38 226 GLU A O 1
ATOM 1804 N N . LEU A 1 227 ? 16.210 1.271 4.889 1.00 87.81 227 LEU A N 1
ATOM 1805 C CA . LEU A 1 227 ? 16.327 2.480 4.060 1.00 87.81 227 LEU A CA 1
ATOM 1806 C C . LEU A 1 227 ? 16.928 3.656 4.843 1.00 87.81 227 LEU A C 1
ATOM 1808 O O . LEU A 1 227 ? 17.789 4.363 4.320 1.00 87.81 227 LEU A O 1
ATOM 1812 N N . GLY A 1 228 ? 16.522 3.840 6.101 1.00 88.81 228 GLY A N 1
ATOM 1813 C CA . GLY A 1 228 ? 17.008 4.895 6.996 1.00 88.81 228 GLY A CA 1
ATOM 1814 C C . GLY A 1 228 ? 18.507 4.851 7.293 1.00 88.81 228 GLY A C 1
ATOM 1815 O O . GLY A 1 228 ? 19.077 5.881 7.646 1.00 88.81 228 GLY A O 1
ATOM 1816 N N . ARG A 1 229 ? 19.173 3.706 7.088 1.00 86.88 229 ARG A N 1
ATOM 1817 C CA . ARG A 1 229 ? 20.640 3.595 7.201 1.00 86.88 229 ARG A CA 1
ATOM 1818 C C . ARG A 1 229 ? 21.379 4.366 6.104 1.00 86.88 229 ARG A C 1
ATOM 1820 O O . ARG A 1 229 ? 22.520 4.767 6.311 1.00 86.88 229 ARG A O 1
ATOM 1827 N N . PHE A 1 230 ? 20.735 4.566 4.952 1.00 84.88 230 PHE A N 1
ATOM 1828 C CA . PHE A 1 230 ? 21.316 5.225 3.775 1.00 84.88 230 PHE A CA 1
ATOM 1829 C C . PHE A 1 230 ? 20.623 6.548 3.435 1.00 84.88 230 PHE A C 1
ATOM 1831 O O . PHE A 1 230 ? 21.245 7.445 2.869 1.00 84.88 230 PHE A O 1
ATOM 1838 N N . TRP A 1 231 ? 19.344 6.676 3.791 1.00 90.06 231 TRP A N 1
ATOM 1839 C CA . TRP A 1 231 ? 18.489 7.796 3.427 1.00 90.06 231 TRP A CA 1
ATOM 1840 C C . TRP A 1 231 ? 17.843 8.417 4.661 1.00 90.06 231 TRP A C 1
ATOM 1842 O O . TRP A 1 231 ? 16.819 7.938 5.149 1.00 90.06 231 TRP A O 1
ATOM 1852 N N . GLU A 1 232 ? 18.396 9.541 5.118 1.00 90.50 232 GLU A N 1
ATOM 1853 C CA . GLU A 1 232 ? 17.889 10.293 6.276 1.00 90.50 232 GLU A CA 1
ATOM 1854 C C . GLU A 1 232 ? 16.407 10.687 6.128 1.00 90.50 232 GLU A C 1
ATOM 1856 O O . GLU A 1 232 ? 15.655 10.688 7.102 1.00 90.50 232 GLU A O 1
ATOM 1861 N N . SER A 1 233 ? 15.944 10.920 4.893 1.00 88.88 233 SER A N 1
ATOM 1862 C CA . SER A 1 233 ? 14.535 11.193 4.575 1.00 88.88 233 SER A CA 1
ATOM 1863 C C . SER A 1 233 ? 13.570 10.069 4.972 1.00 88.88 233 SER A C 1
ATOM 1865 O O . SER A 1 233 ? 12.367 10.314 5.053 1.00 88.88 233 SER A O 1
ATOM 1867 N N . SER A 1 234 ? 14.070 8.860 5.251 1.00 92.50 234 SER A N 1
ATOM 1868 C CA . SER A 1 234 ? 13.261 7.732 5.725 1.00 92.50 234 SER A CA 1
ATOM 1869 C C . SER A 1 234 ? 13.024 7.767 7.236 1.00 92.50 234 SER A C 1
ATOM 1871 O O . SER A 1 234 ? 12.043 7.190 7.697 1.00 92.50 234 SER A O 1
ATOM 1873 N N . LEU A 1 235 ? 13.861 8.457 8.023 1.00 93.12 235 LEU A N 1
ATOM 1874 C CA . LEU A 1 235 ? 13.751 8.474 9.491 1.00 93.12 235 LEU A CA 1
ATOM 1875 C C . LEU A 1 235 ? 12.409 9.040 9.996 1.00 93.12 235 LEU A C 1
ATOM 1877 O O . LEU A 1 235 ? 11.813 8.428 10.885 1.00 93.12 235 LEU A O 1
ATOM 1881 N N . PRO A 1 236 ? 11.854 10.131 9.424 1.00 94.25 236 PRO A N 1
ATOM 1882 C CA . PRO A 1 236 ? 10.511 10.579 9.793 1.00 94.25 236 PRO A CA 1
ATOM 1883 C C . PRO A 1 236 ? 9.427 9.536 9.484 1.00 94.25 236 PRO A C 1
ATOM 1885 O O . PRO A 1 236 ? 8.444 9.436 10.213 1.00 94.25 236 PRO A O 1
ATOM 1888 N N . LEU A 1 237 ? 9.604 8.741 8.421 1.00 95.25 237 LEU A N 1
ATOM 1889 C CA . LEU A 1 237 ? 8.661 7.687 8.040 1.00 95.25 237 LEU A CA 1
ATOM 1890 C C . LEU A 1 237 ? 8.713 6.521 9.035 1.00 95.25 237 LEU A C 1
ATOM 1892 O O . LEU A 1 237 ? 7.662 6.021 9.425 1.00 95.25 237 LEU A O 1
ATOM 1896 N N . VAL A 1 238 ? 9.916 6.139 9.489 1.00 96.06 238 VAL A N 1
ATOM 1897 C CA . VAL A 1 238 ? 10.114 5.151 10.567 1.00 96.06 238 VAL A CA 1
ATOM 1898 C C . VAL A 1 238 ? 9.315 5.563 11.800 1.00 96.06 238 VAL A C 1
ATOM 1900 O O . VAL A 1 238 ? 8.488 4.785 12.264 1.00 96.06 238 VAL A O 1
ATOM 1903 N N . SER A 1 239 ? 9.487 6.804 12.267 1.00 95.56 239 SER A N 1
ATOM 1904 C CA . SER A 1 239 ? 8.788 7.307 13.455 1.00 95.56 239 SER A CA 1
ATOM 1905 C C . SER A 1 239 ? 7.261 7.254 13.309 1.00 95.56 239 SER A C 1
ATOM 1907 O O . SER A 1 239 ? 6.574 6.806 14.223 1.00 95.56 239 SER A O 1
ATOM 1909 N N . LEU A 1 240 ? 6.714 7.643 12.150 1.00 95.38 240 LEU A N 1
ATOM 1910 C CA . LEU A 1 240 ? 5.269 7.568 11.899 1.00 95.38 240 LEU A CA 1
ATOM 1911 C C . LEU A 1 240 ? 4.741 6.125 11.925 1.00 95.38 240 LEU A C 1
ATOM 1913 O O . LEU A 1 240 ? 3.679 5.863 12.494 1.00 95.38 240 LEU A O 1
ATOM 1917 N N . ILE A 1 241 ? 5.475 5.189 11.315 1.00 97.00 241 ILE A N 1
ATOM 1918 C CA . ILE A 1 241 ? 5.097 3.770 11.286 1.00 97.00 241 ILE A CA 1
ATOM 1919 C C . ILE A 1 241 ? 5.194 3.160 12.689 1.00 97.00 241 ILE A C 1
ATOM 1921 O O . ILE A 1 241 ? 4.295 2.416 13.080 1.00 97.00 241 ILE A O 1
ATOM 1925 N N . GLU A 1 242 ? 6.240 3.485 13.453 1.00 96.81 242 GLU A N 1
ATOM 1926 C CA . GLU A 1 242 ? 6.428 3.026 14.836 1.00 96.81 242 GLU A CA 1
ATOM 1927 C C . GLU A 1 242 ? 5.268 3.450 15.728 1.00 96.81 242 GLU A C 1
ATOM 1929 O O . GLU A 1 242 ? 4.614 2.586 16.310 1.00 96.81 242 GLU A O 1
ATOM 1934 N N . THR A 1 243 ? 4.925 4.739 15.752 1.00 95.44 243 THR A N 1
ATOM 1935 C CA . THR A 1 243 ? 3.814 5.253 16.567 1.00 95.44 243 THR A CA 1
ATOM 1936 C C . THR A 1 243 ? 2.486 4.562 16.234 1.00 95.44 243 THR A C 1
ATOM 1938 O O . THR A 1 243 ? 1.713 4.189 17.129 1.00 95.44 243 THR A O 1
ATOM 1941 N N . ARG A 1 244 ? 2.206 4.342 14.939 1.00 95.44 244 ARG A N 1
ATOM 1942 C CA . ARG A 1 244 ? 1.003 3.618 14.497 1.00 95.44 244 ARG A CA 1
ATOM 1943 C C . ARG A 1 244 ? 1.033 2.153 14.940 1.00 95.44 244 ARG A C 1
ATOM 1945 O O . ARG A 1 244 ? 0.013 1.634 15.401 1.00 95.44 244 ARG A O 1
ATOM 1952 N N . LEU A 1 245 ? 2.178 1.485 14.804 1.00 96.50 245 LEU A N 1
ATOM 1953 C CA . LEU A 1 245 ? 2.360 0.084 15.179 1.00 96.50 245 LEU A CA 1
ATOM 1954 C C . LEU A 1 245 ? 2.219 -0.123 16.691 1.00 96.50 245 LEU A C 1
ATOM 1956 O O . LEU A 1 245 ? 1.518 -1.042 17.112 1.00 96.50 245 LEU A O 1
ATOM 1960 N N . GLU A 1 246 ? 2.832 0.737 17.501 1.00 95.69 246 GLU A N 1
ATOM 1961 C CA . GLU A 1 246 ? 2.731 0.705 18.962 1.00 95.69 246 GLU A CA 1
ATOM 1962 C C . GLU A 1 246 ? 1.278 0.842 19.418 1.00 95.69 246 GLU A C 1
ATOM 1964 O O . GLU A 1 246 ? 0.803 0.034 20.215 1.00 95.69 246 GLU A O 1
ATOM 1969 N N . SER A 1 247 ? 0.531 1.782 18.831 1.00 94.00 247 SER A N 1
ATOM 1970 C CA . SER A 1 247 ? -0.892 1.981 19.133 1.00 94.00 247 SER A CA 1
ATOM 1971 C C . SER A 1 247 ? -1.726 0.720 18.859 1.00 94.00 247 SER A C 1
ATOM 1973 O O . SER A 1 247 ? -2.581 0.346 19.662 1.00 94.00 247 SER A O 1
ATOM 1975 N N . LEU A 1 248 ? -1.463 0.025 17.746 1.00 94.44 248 LEU A N 1
ATOM 1976 C CA . LEU A 1 248 ? -2.121 -1.246 17.414 1.00 94.44 248 LEU A CA 1
ATOM 1977 C C . LEU A 1 248 ? -1.719 -2.373 18.375 1.00 94.44 248 LEU A C 1
ATOM 1979 O O . LEU A 1 248 ? -2.564 -3.157 18.810 1.00 94.44 248 LEU A O 1
ATOM 1983 N N . MET A 1 249 ? -0.436 -2.456 18.725 1.00 94.94 249 MET A N 1
ATOM 1984 C CA . MET A 1 249 ? 0.066 -3.452 19.667 1.00 94.94 249 MET A CA 1
ATOM 1985 C C . MET A 1 249 ? -0.524 -3.252 21.064 1.00 94.94 249 MET A C 1
ATOM 1987 O O . MET A 1 249 ? -0.955 -4.229 21.667 1.00 94.94 249 MET A O 1
ATOM 1991 N N . GLU A 1 250 ? -0.598 -2.022 21.573 1.00 93.06 250 GLU A N 1
ATOM 1992 C CA . GLU A 1 250 ? -1.204 -1.712 22.877 1.00 93.06 250 GLU A CA 1
ATOM 1993 C C . GLU A 1 250 ? -2.674 -2.145 22.972 1.00 93.06 250 GLU A C 1
ATOM 1995 O O . GLU A 1 250 ? -3.170 -2.426 24.064 1.00 93.06 250 GLU A O 1
ATOM 2000 N N . ILE A 1 251 ? -3.388 -2.167 21.845 1.00 92.50 251 ILE A N 1
ATOM 2001 C CA . ILE A 1 251 ? -4.761 -2.670 21.779 1.00 92.50 251 ILE A CA 1
ATOM 2002 C C . ILE A 1 251 ? -4.757 -4.201 21.768 1.00 92.50 251 ILE A C 1
ATOM 2004 O O . ILE A 1 251 ? -5.471 -4.809 22.558 1.00 92.50 251 ILE A O 1
ATOM 2008 N N . LEU A 1 252 ? -3.935 -4.833 20.925 1.00 91.75 252 LEU A N 1
ATOM 2009 C CA . LEU A 1 252 ? -3.870 -6.297 20.845 1.00 91.75 252 LEU A CA 1
ATOM 2010 C C . LEU A 1 252 ? -3.445 -6.967 22.161 1.00 91.75 252 LEU A C 1
ATOM 2012 O O . LEU A 1 252 ? -3.882 -8.081 22.439 1.00 91.75 252 LEU A O 1
ATOM 2016 N N . HIS A 1 253 ? -2.607 -6.310 22.967 1.00 91.44 253 HIS A N 1
ATOM 2017 C CA . HIS A 1 253 ? -2.165 -6.835 24.264 1.00 91.44 253 HIS A CA 1
ATOM 2018 C C . HIS A 1 253 ? -3.178 -6.612 25.397 1.00 91.44 253 HIS A C 1
ATOM 2020 O O . HIS A 1 253 ? -2.971 -7.132 26.492 1.00 91.44 253 HIS A O 1
ATOM 2026 N N . ASP A 1 254 ? -4.261 -5.867 25.158 1.00 90.06 254 ASP A N 1
ATOM 2027 C CA . ASP A 1 254 ? -5.296 -5.575 26.148 1.00 90.06 254 ASP A CA 1
ATOM 2028 C C . ASP A 1 254 ? -6.654 -6.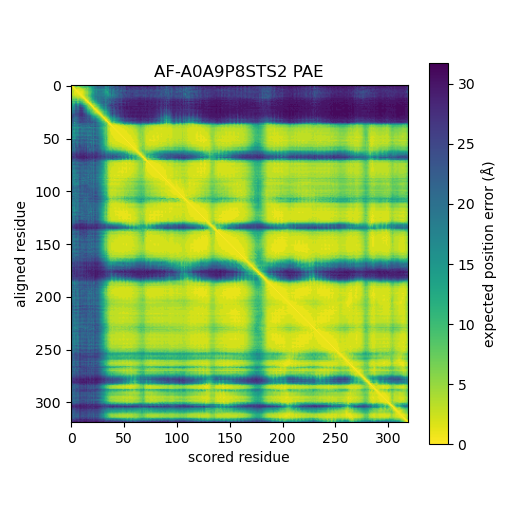147 25.696 1.00 90.06 254 ASP A C 1
ATOM 2030 O O . ASP A 1 254 ? -7.428 -5.467 25.012 1.00 90.06 254 ASP A O 1
ATOM 2034 N N . PRO A 1 255 ? -6.986 -7.392 26.095 1.00 82.56 255 PRO A N 1
ATOM 2035 C CA . PRO A 1 255 ? -8.229 -8.053 25.701 1.00 82.56 255 PRO A CA 1
ATOM 2036 C C . PRO A 1 255 ? -9.486 -7.262 26.073 1.00 82.56 255 PRO A C 1
ATOM 2038 O O . PRO A 1 255 ? -10.510 -7.396 25.407 1.00 82.56 255 PRO A O 1
ATOM 2041 N N . THR A 1 256 ? -9.420 -6.412 27.103 1.00 87.38 256 THR A N 1
ATOM 2042 C CA . THR A 1 256 ? -10.569 -5.605 27.536 1.00 87.38 256 THR A CA 1
ATOM 2043 C C . THR A 1 256 ? -10.932 -4.524 26.519 1.00 87.38 256 THR A C 1
ATOM 2045 O O . THR A 1 256 ? -12.104 -4.182 26.382 1.00 87.38 256 THR A O 1
ATOM 2048 N N . LYS A 1 257 ? -9.957 -4.028 25.742 1.00 84.94 257 LYS A N 1
ATOM 2049 C CA . LYS A 1 257 ? -10.196 -3.058 24.659 1.00 84.94 257 LYS A CA 1
ATOM 2050 C C . LYS A 1 257 ? -10.853 -3.686 23.435 1.00 84.94 257 LYS A C 1
ATOM 2052 O O . LYS A 1 257 ? -11.468 -2.965 22.651 1.00 84.94 257 LYS A O 1
ATOM 2057 N N . LEU A 1 258 ? -10.692 -4.996 23.259 1.00 87.12 258 LEU A N 1
ATOM 2058 C CA . LEU A 1 258 ? -11.240 -5.755 22.136 1.00 87.12 258 LEU A CA 1
ATOM 2059 C C . LEU A 1 258 ? -12.633 -6.317 22.426 1.00 87.12 258 LEU A C 1
ATOM 2061 O O . LEU A 1 258 ? -13.314 -6.742 21.492 1.00 87.12 258 LEU A O 1
ATOM 2065 N N . ASP A 1 259 ? -13.069 -6.312 23.688 1.00 86.44 259 ASP A N 1
ATOM 2066 C CA . ASP A 1 259 ? -14.357 -6.882 24.066 1.00 86.44 259 ASP A CA 1
ATOM 2067 C C . ASP A 1 259 ? -15.504 -6.216 23.290 1.00 86.44 259 ASP A C 1
ATOM 2069 O O . ASP A 1 259 ? -15.622 -4.989 23.224 1.00 86.44 259 ASP A O 1
ATOM 2073 N N . GLN A 1 260 ? -16.328 -7.049 22.648 1.00 86.06 260 GLN A N 1
ATOM 2074 C CA . GLN A 1 260 ? -17.468 -6.651 21.807 1.00 86.06 260 GLN A CA 1
ATOM 2075 C C . GLN A 1 260 ? -17.123 -5.772 20.584 1.00 86.06 260 GLN A C 1
ATOM 2077 O O . GLN A 1 260 ? -18.029 -5.296 19.883 1.00 86.06 260 GLN A O 1
ATOM 2082 N N . LYS A 1 261 ? -15.831 -5.569 20.286 1.00 91.25 261 LYS A N 1
ATOM 2083 C CA . LYS A 1 261 ? -15.362 -4.843 19.101 1.00 91.25 261 LYS A CA 1
ATOM 2084 C C . LYS A 1 261 ? -15.304 -5.776 17.901 1.00 91.25 261 LYS A C 1
ATOM 2086 O O . LYS A 1 261 ? -14.692 -6.837 17.952 1.00 91.25 261 LYS A O 1
ATOM 2091 N N . MET A 1 262 ? -15.918 -5.358 16.800 1.00 91.56 262 MET A N 1
ATOM 2092 C CA . MET A 1 262 ? -15.947 -6.134 15.554 1.00 91.56 262 MET A CA 1
ATOM 2093 C C . MET A 1 262 ? -15.065 -5.514 14.475 1.00 91.56 262 MET A C 1
ATOM 2095 O O . MET A 1 262 ? -14.433 -6.222 13.692 1.00 91.56 262 MET A O 1
ATOM 2099 N N . VAL A 1 263 ? -15.000 -4.185 14.452 1.00 94.19 263 VAL A N 1
ATOM 2100 C CA . VAL A 1 263 ? -14.259 -3.405 13.461 1.00 94.19 263 VAL A CA 1
ATOM 2101 C C . VAL A 1 263 ? -13.380 -2.380 14.158 1.00 94.19 263 VAL A C 1
ATOM 2103 O O . VAL A 1 263 ? -13.665 -1.970 15.284 1.00 94.19 263 VAL A O 1
ATOM 2106 N N . PHE A 1 264 ? -12.316 -1.954 13.493 1.00 94.44 264 PHE A N 1
ATOM 2107 C CA . PHE A 1 264 ? -11.457 -0.876 13.953 1.00 94.44 264 PHE A CA 1
ATOM 2108 C C . PHE A 1 264 ? -11.360 0.224 12.903 1.00 94.44 264 PHE A C 1
ATOM 2110 O O . PHE A 1 264 ? -11.434 -0.053 11.706 1.00 94.44 264 PHE A O 1
ATOM 2117 N N . ALA A 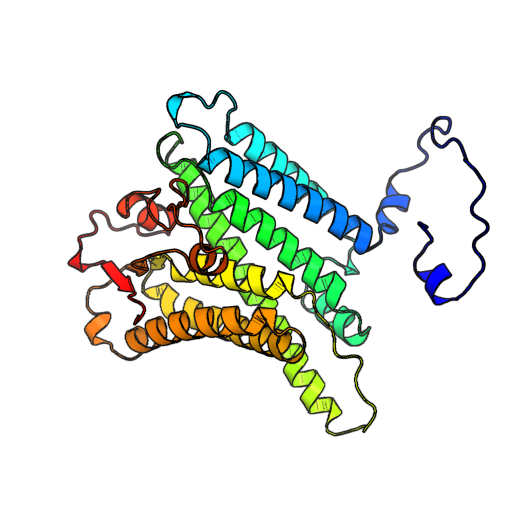1 265 ? -11.150 1.457 13.355 1.00 94.12 265 ALA A N 1
ATOM 2118 C CA . ALA A 1 265 ? -10.824 2.592 12.506 1.00 94.12 265 ALA A CA 1
ATOM 2119 C C . ALA A 1 265 ? -9.843 3.540 13.205 1.00 94.12 265 ALA A C 1
ATOM 2121 O O . ALA A 1 265 ? -9.905 3.750 14.420 1.00 94.12 265 ALA A O 1
ATOM 2122 N N . ALA A 1 266 ? -8.931 4.117 12.433 1.00 92.50 266 ALA A N 1
ATOM 2123 C CA . ALA A 1 266 ? -8.016 5.147 12.877 1.00 92.50 266 ALA A CA 1
ATOM 2124 C C . ALA A 1 266 ? -8.759 6.470 13.050 1.00 92.50 266 ALA A C 1
ATOM 2126 O O . ALA A 1 266 ? -9.544 6.890 12.201 1.00 92.50 266 ALA A O 1
ATOM 2127 N N . LYS A 1 267 ? -8.497 7.141 14.170 1.00 86.62 267 LYS A N 1
ATOM 2128 C CA . LYS A 1 267 ? -9.038 8.461 14.464 1.00 86.62 267 LYS A CA 1
ATOM 2129 C C . LYS A 1 267 ? -7.953 9.506 14.236 1.00 86.62 267 LYS A C 1
ATOM 2131 O O . LYS A 1 267 ? -6.964 9.523 14.960 1.00 86.62 267 LYS A O 1
ATOM 2136 N N . GLY A 1 268 ? -8.172 10.402 13.277 1.00 82.94 268 GLY A N 1
ATOM 2137 C CA . GLY A 1 268 ? -7.268 11.514 12.987 1.00 82.94 268 GLY A CA 1
ATOM 2138 C C . GLY A 1 268 ? -6.940 11.622 11.504 1.00 82.94 268 GLY A C 1
ATOM 2139 O O . GLY A 1 268 ? -7.707 11.175 10.653 1.00 82.94 268 GLY A O 1
ATOM 2140 N N . HIS A 1 269 ? -5.806 12.248 11.212 1.00 83.62 269 HIS A N 1
ATOM 2141 C CA . HIS A 1 269 ? -5.328 12.443 9.851 1.00 83.62 269 HIS A CA 1
ATOM 2142 C C . HIS A 1 269 ? -4.578 11.212 9.325 1.00 83.62 269 HIS A C 1
ATOM 2144 O O . HIS A 1 269 ? -3.962 10.472 10.095 1.00 83.62 269 HIS A O 1
ATOM 2150 N N . SER A 1 270 ? -4.589 11.031 8.004 1.00 89.44 270 SER A N 1
ATOM 2151 C CA . SER A 1 270 ? -3.783 10.014 7.332 1.00 89.44 270 SER A CA 1
ATOM 2152 C C . SER A 1 270 ? -2.292 10.214 7.597 1.00 89.44 270 SER A C 1
ATOM 2154 O O . SER A 1 270 ? -1.822 11.355 7.679 1.00 89.44 270 SER A O 1
ATOM 2156 N N . LEU A 1 271 ? -1.524 9.126 7.671 1.00 90.12 271 LEU A N 1
ATOM 2157 C CA . LEU A 1 271 ? -0.063 9.217 7.791 1.00 90.12 271 LEU A CA 1
ATOM 2158 C C . LEU A 1 271 ? 0.545 9.993 6.611 1.00 90.12 271 LEU A C 1
ATOM 2160 O O . LEU A 1 271 ? 1.474 10.778 6.803 1.00 90.12 271 LEU A O 1
ATOM 2164 N N . ASP A 1 272 ? -0.041 9.861 5.416 1.00 81.88 272 ASP A N 1
ATOM 2165 C CA . ASP A 1 272 ? 0.385 10.595 4.221 1.00 81.88 272 ASP A CA 1
ATOM 2166 C C . ASP A 1 272 ? 0.285 12.119 4.405 1.00 81.88 272 ASP A C 1
ATOM 2168 O O . ASP A 1 272 ? 1.227 12.848 4.080 1.00 81.88 272 ASP A O 1
ATOM 2172 N N . SER A 1 273 ? -0.799 12.624 5.002 1.00 82.06 273 SER A N 1
ATOM 2173 C CA . SER A 1 273 ? -0.981 14.071 5.208 1.00 82.06 273 SER A CA 1
ATOM 2174 C C . SER A 1 273 ? 0.059 14.684 6.157 1.00 82.06 273 SER A C 1
ATOM 2176 O O . SER A 1 273 ? 0.473 15.833 5.971 1.00 82.06 273 SER A O 1
ATOM 2178 N N . ARG A 1 274 ? 0.554 13.899 7.125 1.00 81.12 274 ARG A N 1
ATOM 2179 C CA . ARG A 1 274 ? 1.593 14.321 8.078 1.00 81.12 274 ARG A CA 1
ATOM 2180 C C . ARG A 1 274 ? 2.950 14.517 7.412 1.00 81.12 274 ARG A C 1
ATOM 2182 O O . ARG A 1 274 ? 3.712 15.386 7.828 1.00 81.12 274 ARG A O 1
ATOM 2189 N N . THR A 1 275 ? 3.234 13.765 6.348 1.00 76.06 275 THR A N 1
ATOM 2190 C CA . THR A 1 275 ? 4.468 13.940 5.564 1.00 76.06 275 THR A CA 1
ATOM 2191 C C . THR A 1 275 ? 4.423 15.175 4.666 1.00 76.06 275 THR A C 1
ATOM 2193 O O . THR A 1 275 ? 5.436 15.850 4.495 1.00 76.06 275 THR A O 1
ATOM 2196 N N . GLN A 1 276 ? 3.249 15.514 4.125 1.00 65.88 276 GLN A N 1
ATOM 2197 C CA . GLN A 1 276 ? 3.103 16.587 3.137 1.00 65.88 276 GLN A CA 1
ATOM 2198 C C . GLN A 1 276 ? 2.814 17.967 3.751 1.00 65.88 276 GLN A C 1
ATOM 2200 O O . GLN A 1 276 ? 2.691 18.939 3.007 1.00 65.88 276 GLN A O 1
ATOM 2205 N N . LYS A 1 277 ? 2.704 18.081 5.088 1.00 58.53 277 LYS A N 1
ATOM 2206 C CA . LYS A 1 277 ? 2.269 19.308 5.797 1.00 58.53 277 LYS A CA 1
ATOM 2207 C C . LYS A 1 277 ? 1.012 19.931 5.165 1.00 58.53 277 LYS A C 1
ATOM 2209 O O . LYS A 1 277 ? 0.859 21.153 5.138 1.00 58.53 277 LYS A O 1
ATOM 2214 N N . GLN A 1 278 ? 0.130 19.099 4.612 1.00 54.47 278 GLN A N 1
ATOM 2215 C CA . GLN A 1 278 ? -1.088 19.571 3.966 1.00 54.47 278 GLN A CA 1
ATOM 2216 C C . GLN A 1 278 ? -2.049 20.088 5.036 1.00 54.47 278 GLN A C 1
ATOM 2218 O O . GLN A 1 278 ? -2.417 19.367 5.958 1.00 54.47 278 GLN A O 1
ATOM 2223 N N . GLN A 1 279 ? -2.434 21.360 4.918 1.00 44.88 279 GLN A N 1
ATOM 2224 C CA . GLN A 1 279 ? -3.313 22.043 5.876 1.00 44.88 279 GLN A CA 1
ATOM 2225 C C . GLN A 1 279 ? -4.800 21.736 5.656 1.00 44.88 279 GLN A C 1
ATOM 2227 O O . GLN A 1 279 ? -5.624 22.069 6.505 1.00 44.88 279 GLN A O 1
ATOM 2232 N N . SER A 1 280 ? -5.156 21.108 4.534 1.00 50.72 280 SER A N 1
ATOM 2233 C CA . SER A 1 280 ? -6.542 20.793 4.190 1.00 50.72 280 SER A CA 1
ATOM 2234 C C . SER A 1 280 ? -6.737 19.279 4.106 1.00 50.72 280 SER A C 1
ATOM 2236 O O . SER A 1 280 ? -5.926 18.607 3.465 1.00 50.72 280 SER A O 1
ATOM 2238 N N . PRO A 1 281 ? -7.785 18.723 4.742 1.00 55.50 281 PRO A N 1
ATOM 2239 C CA . PRO A 1 281 ? -8.092 17.305 4.627 1.00 55.50 281 PRO A CA 1
ATOM 2240 C C . PRO A 1 281 ? -8.427 16.973 3.171 1.00 55.50 281 PRO A C 1
ATOM 2242 O O . PRO A 1 281 ? -9.204 17.683 2.534 1.00 55.50 281 PRO A O 1
ATOM 2245 N N . ILE A 1 282 ? -7.844 15.893 2.645 1.00 62.31 282 ILE A N 1
ATOM 2246 C CA . ILE A 1 282 ? -8.220 15.357 1.335 1.00 62.31 282 ILE A CA 1
ATOM 2247 C C . ILE A 1 282 ? -9.645 14.816 1.477 1.00 62.31 282 ILE A C 1
ATOM 2249 O O . ILE A 1 282 ? -9.854 13.738 2.027 1.00 62.31 282 ILE A O 1
ATOM 2253 N N . THR A 1 283 ? -10.630 15.575 1.000 1.00 67.62 283 THR A N 1
ATOM 2254 C CA . THR A 1 283 ? -12.066 15.247 1.087 1.00 67.62 283 THR A CA 1
ATOM 2255 C C . THR A 1 283 ? -12.459 13.986 0.320 1.00 67.62 283 THR A C 1
ATOM 2257 O O . THR A 1 283 ? -13.561 13.482 0.504 1.00 67.62 283 THR A O 1
ATOM 2260 N N . ASP A 1 284 ? -11.552 13.468 -0.509 1.00 79.50 284 ASP A N 1
ATOM 2261 C CA . ASP A 1 284 ? -11.767 12.322 -1.390 1.00 79.50 284 ASP A CA 1
ATOM 2262 C C . ASP A 1 284 ? -11.035 11.052 -0.922 1.00 79.50 284 ASP A C 1
ATOM 2264 O O . ASP A 1 284 ? -10.944 10.083 -1.672 1.00 79.50 284 ASP A O 1
ATOM 2268 N N . ASP A 1 285 ? -10.471 11.032 0.291 1.00 88.81 285 ASP A N 1
ATOM 2269 C CA . ASP A 1 285 ? -9.860 9.830 0.870 1.00 88.81 285 ASP A CA 1
ATOM 2270 C C . ASP A 1 285 ? -10.929 8.880 1.432 1.00 88.81 285 ASP A C 1
ATOM 2272 O O . ASP A 1 285 ? -11.544 9.141 2.472 1.00 88.81 285 ASP A O 1
ATOM 2276 N N . LEU A 1 286 ? -11.129 7.744 0.755 1.00 90.50 286 LEU A N 1
ATOM 2277 C CA . LEU A 1 286 ? -12.142 6.748 1.113 1.00 90.50 286 LEU A CA 1
ATOM 2278 C C . LEU A 1 286 ? -11.935 6.127 2.504 1.00 90.50 286 LEU A C 1
ATOM 2280 O O . LEU A 1 286 ? -12.883 5.575 3.060 1.00 90.50 286 LEU A O 1
ATOM 2284 N N . PHE A 1 287 ? -10.728 6.210 3.069 1.00 91.62 287 PHE A N 1
ATOM 2285 C CA . PHE A 1 287 ? -10.404 5.665 4.389 1.00 91.62 287 PHE A CA 1
ATOM 2286 C C . PHE A 1 287 ? -10.482 6.713 5.504 1.00 91.62 287 PHE A C 1
ATOM 2288 O O . PHE A 1 287 ? -10.690 6.354 6.661 1.00 91.62 287 PHE A O 1
ATOM 2295 N N . TYR A 1 288 ? -10.350 7.998 5.165 1.00 87.12 288 TYR A N 1
ATOM 2296 C CA . TYR A 1 288 ? -10.307 9.106 6.118 1.00 87.12 288 TYR A CA 1
ATOM 2297 C C . TYR A 1 288 ? -11.319 10.198 5.741 1.00 87.12 288 TYR A C 1
ATOM 2299 O O . TYR A 1 288 ? -10.961 11.297 5.327 1.00 87.12 288 TYR A O 1
ATOM 2307 N N . GLY A 1 289 ? -12.608 9.897 5.926 1.00 75.75 289 GLY A N 1
ATOM 2308 C CA . GLY A 1 289 ? -13.684 10.895 5.936 1.00 75.75 289 GLY A CA 1
ATOM 2309 C C . GLY A 1 289 ? -14.526 11.020 4.663 1.00 75.75 289 GLY A C 1
ATOM 2310 O O . GLY A 1 289 ? -15.639 11.529 4.761 1.00 75.75 289 GLY A O 1
ATOM 2311 N N . ALA A 1 290 ? -14.085 10.517 3.501 1.00 79.69 290 ALA A N 1
ATOM 2312 C CA . ALA A 1 290 ? -14.900 10.586 2.277 1.00 79.69 290 ALA A CA 1
ATOM 2313 C C . ALA A 1 290 ? -16.078 9.591 2.261 1.00 79.69 290 ALA A C 1
ATOM 2315 O O . ALA A 1 290 ? -16.993 9.722 1.445 1.00 79.69 290 ALA A O 1
ATOM 2316 N N . LEU A 1 291 ? -16.056 8.581 3.140 1.00 84.25 291 LEU A N 1
ATOM 2317 C CA . LEU A 1 291 ? -17.110 7.577 3.270 1.00 84.25 291 LEU A CA 1
ATOM 2318 C C . LEU A 1 291 ? -17.687 7.528 4.687 1.00 84.25 291 LEU A C 1
ATOM 2320 O O . LEU A 1 291 ? -16.930 7.504 5.658 1.00 84.25 291 LEU A O 1
ATOM 2324 N N . PRO A 1 292 ? -19.020 7.399 4.816 1.00 87.50 292 PRO A N 1
ATOM 2325 C CA . PRO A 1 292 ? -19.650 6.954 6.052 1.00 87.50 292 PRO A CA 1
ATOM 2326 C C . PRO A 1 292 ? -19.068 5.616 6.541 1.00 87.50 292 PRO A C 1
ATOM 2328 O O . PRO A 1 292 ? -18.803 4.714 5.738 1.00 87.50 292 PRO A O 1
ATOM 2331 N N . HIS A 1 293 ? -18.883 5.471 7.857 1.00 87.62 293 HIS A N 1
ATOM 2332 C CA . HIS A 1 293 ? -18.237 4.293 8.450 1.00 87.62 293 HIS A CA 1
ATOM 2333 C C . HIS A 1 293 ? -18.960 2.979 8.129 1.00 87.62 293 HIS A C 1
ATOM 2335 O O . HIS A 1 293 ? -18.309 1.975 7.864 1.00 87.62 293 HIS A O 1
ATOM 2341 N N . ASP A 1 294 ? -20.292 2.979 8.092 1.00 86.31 294 ASP A N 1
ATOM 2342 C CA . ASP A 1 294 ? -21.096 1.818 7.702 1.00 86.31 294 ASP A CA 1
ATOM 2343 C C . ASP A 1 294 ? -20.740 1.339 6.286 1.00 86.31 294 ASP A C 1
ATOM 2345 O O . ASP A 1 294 ? -20.508 0.151 6.069 1.00 86.31 294 ASP A O 1
ATOM 2349 N N . ARG A 1 295 ? -20.602 2.260 5.324 1.00 87.75 295 ARG A N 1
ATOM 2350 C CA . ARG A 1 295 ? -20.195 1.922 3.952 1.00 87.75 295 ARG A CA 1
ATOM 2351 C C . ARG A 1 295 ? -18.761 1.413 3.884 1.00 87.75 295 ARG A C 1
ATOM 2353 O O . ARG A 1 295 ? -18.504 0.457 3.150 1.00 87.75 295 ARG A O 1
ATOM 2360 N N . LEU A 1 296 ? -17.847 2.031 4.632 1.00 91.00 296 LEU A N 1
ATOM 2361 C CA . LEU A 1 296 ? -16.450 1.603 4.705 1.00 91.00 296 LEU A CA 1
ATOM 2362 C C . LEU A 1 296 ? -16.341 0.180 5.270 1.00 91.00 296 LEU A C 1
ATOM 2364 O O . LEU A 1 296 ? -15.709 -0.679 4.660 1.00 91.00 296 LEU A O 1
ATOM 2368 N N . PHE A 1 297 ? -17.007 -0.108 6.388 1.00 91.69 297 PHE A N 1
ATOM 2369 C CA . PHE A 1 297 ? -16.955 -1.429 7.012 1.00 91.69 297 PHE A CA 1
ATOM 2370 C C . PHE A 1 297 ? -17.676 -2.502 6.197 1.00 91.69 297 PHE A C 1
ATOM 2372 O O . PHE A 1 297 ? -17.150 -3.607 6.072 1.00 91.69 297 PHE A O 1
ATOM 2379 N N . ASN A 1 298 ? -18.802 -2.176 5.557 1.00 89.62 298 ASN A N 1
ATOM 2380 C CA . ASN A 1 298 ? -19.456 -3.084 4.611 1.00 89.62 298 ASN A CA 1
ATOM 2381 C C . ASN A 1 298 ? -18.529 -3.416 3.430 1.00 89.62 298 ASN A C 1
ATOM 2383 O O . ASN A 1 298 ? -18.427 -4.570 3.017 1.00 89.62 298 ASN A O 1
ATOM 2387 N N . ALA A 1 299 ? -17.801 -2.424 2.902 1.00 90.56 299 ALA A N 1
ATOM 2388 C CA . ALA A 1 299 ? -16.807 -2.655 1.855 1.00 90.56 299 ALA A CA 1
ATOM 2389 C C . ALA A 1 299 ? -15.663 -3.569 2.321 1.00 90.56 299 ALA A C 1
ATOM 2391 O O . ALA A 1 299 ? -15.157 -4.364 1.532 1.00 90.56 299 ALA A O 1
ATOM 2392 N N . LEU A 1 300 ? -15.283 -3.481 3.596 1.00 91.19 300 LEU A N 1
ATOM 2393 C CA . LEU A 1 300 ? -14.252 -4.308 4.225 1.00 91.19 300 LEU A CA 1
ATOM 2394 C C . LEU A 1 300 ? -14.757 -5.693 4.669 1.00 91.19 300 LEU A C 1
ATOM 2396 O O . LEU A 1 300 ? -13.988 -6.450 5.253 1.00 91.19 300 LEU A O 1
ATOM 2400 N N . GLY A 1 301 ? -16.009 -6.050 4.361 1.00 86.69 301 GLY A N 1
ATOM 2401 C CA . GLY A 1 301 ? -16.567 -7.377 4.636 1.00 86.69 301 GLY A CA 1
ATOM 2402 C C . GLY A 1 301 ? -17.275 -7.509 5.984 1.00 86.69 301 GLY A C 1
ATOM 2403 O O . GLY A 1 301 ? -17.508 -8.626 6.437 1.00 86.69 301 GLY A O 1
ATOM 2404 N N . SER A 1 302 ? -17.635 -6.402 6.640 1.00 83.19 302 SER A N 1
ATOM 2405 C CA . SER A 1 302 ? -18.553 -6.457 7.777 1.00 83.19 302 SER A CA 1
ATOM 2406 C C . SER A 1 302 ? -19.961 -6.772 7.268 1.00 83.19 302 SER A C 1
ATOM 2408 O O . SER A 1 302 ? -20.595 -5.946 6.622 1.00 83.19 302 SER A O 1
ATOM 2410 N N . GLU A 1 303 ? -20.445 -7.985 7.529 1.00 70.88 303 GLU A N 1
ATOM 2411 C CA . GLU A 1 303 ? -21.807 -8.411 7.161 1.00 70.88 303 GLU A CA 1
ATOM 2412 C C . GLU A 1 303 ? -22.856 -8.016 8.219 1.00 70.88 303 GLU A C 1
ATOM 2414 O O . GLU A 1 303 ? -24.053 -8.241 8.038 1.00 70.88 303 GLU A O 1
ATOM 2419 N N . VAL A 1 304 ? -22.424 -7.427 9.340 1.00 62.16 304 VAL A N 1
ATOM 2420 C CA . VAL A 1 304 ? -23.283 -7.137 10.492 1.00 62.16 304 VAL A CA 1
ATOM 2421 C C . VAL A 1 304 ? -23.754 -5.689 10.430 1.00 62.16 304 VAL A C 1
ATOM 2423 O O . VAL A 1 304 ? -23.050 -4.773 10.846 1.00 62.16 304 VAL A O 1
ATOM 2426 N N . ALA A 1 305 ? -24.975 -5.485 9.941 1.00 62.72 305 ALA A N 1
ATOM 2427 C CA . ALA A 1 305 ? -25.672 -4.211 10.054 1.00 62.72 305 ALA A CA 1
ATOM 2428 C C . ALA A 1 305 ? -26.839 -4.314 11.056 1.00 62.72 305 ALA A C 1
ATOM 2430 O O . ALA A 1 305 ? -27.583 -5.299 11.010 1.00 62.72 305 ALA A O 1
ATOM 2431 N N . PRO A 1 306 ? -27.054 -3.294 11.913 1.00 70.62 306 PRO A N 1
ATOM 2432 C CA . PRO A 1 306 ? -26.300 -2.038 12.017 1.00 70.62 306 PRO A CA 1
ATOM 2433 C C . PRO A 1 306 ? -25.153 -2.094 13.049 1.00 70.62 306 PRO A C 1
ATOM 2435 O O . PRO A 1 306 ? -25.352 -2.523 14.184 1.00 70.62 306 PRO A O 1
ATOM 2438 N N . LEU A 1 307 ? -23.966 -1.597 12.673 1.00 78.88 307 LEU A N 1
ATOM 2439 C CA . LEU A 1 307 ? -22.856 -1.339 13.601 1.00 78.88 307 LEU A CA 1
ATOM 2440 C C . LEU A 1 307 ? -23.209 -0.171 14.530 1.00 78.88 307 LEU A C 1
ATOM 2442 O O . LEU A 1 307 ? -23.553 0.914 14.059 1.00 78.88 307 LEU A O 1
ATOM 2446 N N . THR A 1 308 ? -23.081 -0.360 15.842 1.00 82.56 308 THR A N 1
ATOM 2447 C CA . THR A 1 308 ? -23.143 0.739 16.815 1.00 82.56 308 THR A CA 1
ATOM 2448 C C . THR A 1 308 ? -21.735 1.223 17.168 1.00 82.56 308 THR A C 1
ATOM 2450 O O . THR A 1 308 ? -20.764 0.481 17.041 1.00 82.56 308 THR A O 1
ATOM 2453 N N . GLU A 1 309 ? -21.599 2.455 17.673 1.00 83.19 309 GLU A N 1
ATOM 2454 C CA . GLU A 1 309 ? -20.311 3.006 18.154 1.00 83.19 309 GLU A CA 1
ATOM 2455 C C . GLU A 1 309 ? -19.607 2.087 19.171 1.00 83.19 309 GLU A C 1
ATOM 2457 O O . GLU A 1 309 ? -18.380 2.012 19.229 1.00 83.19 309 GLU A O 1
ATOM 2462 N N . SER A 1 310 ? -20.375 1.319 19.949 1.00 84.38 310 SER A N 1
ATOM 2463 C CA . SER A 1 310 ? -19.834 0.318 20.869 1.00 84.38 310 SER A CA 1
ATOM 2464 C C . SER A 1 310 ? -19.088 -0.820 20.166 1.00 84.38 310 SER A C 1
ATOM 2466 O O . SER A 1 310 ? -18.176 -1.369 20.777 1.00 84.38 310 SER A O 1
ATOM 2468 N N . ASN A 1 311 ? -19.386 -1.137 18.902 1.00 88.88 311 ASN A N 1
ATOM 2469 C CA . ASN A 1 311 ? -18.704 -2.185 18.133 1.00 88.88 311 ASN A CA 1
ATOM 2470 C C . ASN A 1 311 ? -17.459 -1.693 17.386 1.00 88.88 311 ASN A C 1
ATOM 2472 O O . ASN A 1 311 ? -16.710 -2.520 16.858 1.00 88.88 311 ASN A O 1
ATOM 2476 N N . ILE A 1 312 ? -17.237 -0.376 17.341 1.00 91.50 312 ILE A N 1
ATOM 2477 C CA . ILE A 1 312 ? -16.085 0.231 16.676 1.00 91.50 312 ILE A CA 1
ATOM 2478 C C . ILE A 1 312 ? -14.964 0.435 17.697 1.00 91.50 312 ILE A C 1
ATOM 2480 O O . ILE A 1 312 ? -15.155 0.973 18.795 1.00 91.50 312 ILE A O 1
ATOM 2484 N N . LEU A 1 313 ? -13.773 -0.023 17.335 1.00 93.19 313 LEU A N 1
ATOM 2485 C CA . LEU A 1 313 ? -12.532 0.252 18.037 1.00 93.19 313 LEU A CA 1
ATOM 2486 C C . LEU A 1 313 ? -11.821 1.438 17.376 1.00 93.19 313 LEU A C 1
ATOM 2488 O O . LEU A 1 313 ? -11.364 1.350 16.240 1.00 93.19 313 LEU A O 1
ATOM 2492 N N . TRP A 1 314 ? -11.686 2.536 18.112 1.00 92.62 314 TRP A N 1
ATOM 2493 C CA . TRP A 1 314 ? -10.993 3.730 17.637 1.00 92.62 314 TRP A CA 1
ATOM 2494 C C . TRP A 1 314 ? -9.504 3.676 17.983 1.00 92.62 314 TRP A C 1
ATOM 2496 O O . TRP A 1 314 ? -9.143 3.782 19.156 1.00 92.62 314 TRP A O 1
ATOM 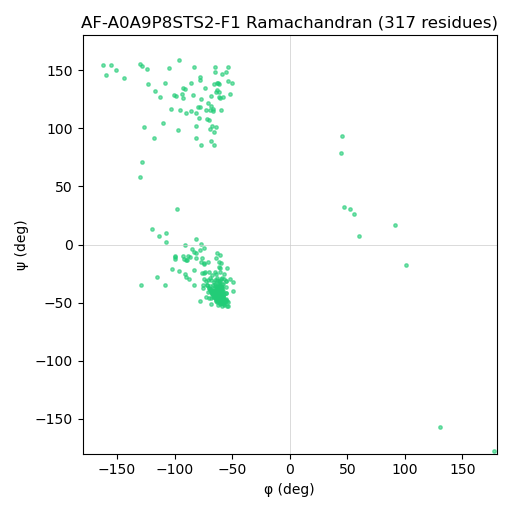2506 N N . ILE A 1 315 ? -8.641 3.566 16.972 1.00 91.25 315 ILE A N 1
ATOM 2507 C CA . ILE A 1 315 ? -7.187 3.674 17.135 1.00 91.25 315 ILE A CA 1
ATOM 2508 C C . ILE A 1 315 ? -6.852 5.158 17.253 1.00 91.25 315 ILE A C 1
ATOM 2510 O O . ILE A 1 315 ? -7.118 5.936 16.337 1.00 91.25 315 ILE A O 1
ATOM 2514 N N . ARG A 1 316 ? -6.291 5.557 18.392 1.00 86.62 316 ARG A N 1
ATOM 2515 C CA . ARG A 1 316 ? -5.803 6.918 18.624 1.00 86.62 316 ARG A CA 1
ATOM 2516 C C . ARG A 1 316 ? -4.296 6.851 18.752 1.00 86.62 316 ARG A C 1
ATOM 2518 O O . ARG A 1 316 ? -3.798 6.073 19.559 1.00 86.62 316 ARG A O 1
ATOM 2525 N N . GLU A 1 317 ? -3.604 7.661 17.974 1.00 75.62 317 GLU A N 1
ATOM 2526 C CA . GLU A 1 317 ? -2.182 7.884 18.196 1.00 75.62 317 GLU A CA 1
ATOM 2527 C C . GLU A 1 317 ? -2.016 8.850 19.372 1.00 75.62 317 GLU A C 1
ATOM 2529 O O . GLU A 1 317 ? -2.856 9.729 19.580 1.00 75.62 317 GLU A O 1
ATOM 2534 N N . LYS A 1 318 ? -0.972 8.645 20.177 1.00 65.38 318 LYS A N 1
ATOM 2535 C CA . LYS A 1 318 ? -0.582 9.601 21.215 1.00 65.38 318 LYS A CA 1
ATOM 2536 C C . LYS A 1 318 ? 0.130 10.760 20.514 1.00 65.38 318 LYS A C 1
ATOM 2538 O O . LYS A 1 318 ? 1.048 10.505 19.736 1.00 65.38 318 LYS A O 1
ATOM 2543 N N . ASP A 1 319 ? -0.358 11.978 20.741 1.00 49.81 319 ASP A N 1
ATOM 2544 C CA . ASP A 1 319 ? 0.292 13.217 20.288 1.00 49.81 319 ASP A CA 1
ATOM 2545 C C . ASP A 1 319 ? 1.623 13.449 21.021 1.00 49.81 319 ASP A C 1
ATOM 2547 O O . ASP A 1 319 ? 1.697 13.119 22.232 1.00 49.81 319 ASP A O 1
#

Secondary structure (DSSP, 8-state):
----HHHHHTT------TT--GGGS----TTTGGGG--HHHHHHHHHHHHHHHHHHHHHHHHS-GGG--S-HHHHHHHHHHHHHHHHHTS-TTTS--HHHHHHHHHTT-HHHHHHHHHHHHHHHHHHHHB--TTTS-HHHHHHHHHHHHHHHHHHHHHHHHHHHHHHHHHHHHTTT--SPP------THHHHHHHHHHHHHHHEEEGGGHHHHHHHHHHHHHHHHHHHTT-GGGHHHHHHHHHHHHHHHHHHT-HHHHTT--EEEEES--HHHHHHT-SS--TTBTTTTSS-HHHHHHHTT---SSPPGGGEEEEE---

InterPro domains:
  IPR050815 Transcription factor, fungi [PTHR47338] (1-302)

Radius of gyration: 22.17 Å; Cα contacts (8 Å, |Δi|>4): 347; chains: 1; bounding box: 62×40×71 Å

Organism: Aspergillus fumigatus (NCBI:txid746128)

Foldseek 3Di:
DDDQPVCVVVVHDDPDPDDDPPVPDDDDDPPPVLQRDDLVNLLVLLVVLLVLLVVVLVVLLVDDPPPDPDDLVVVLVVSVVSLVVSLVSDHPLLNDDPVSCVVCVVVVNNQSSLSSLLSSLLSLLSSLQFDQLPPDDLVSNLVSLVSNLVSLLVLLVSLLVVLVSLVVVVVVVVPPDDDDDPPNQHDLVSLVSNLSSLLSLLAKAWPVCLVVSLVSLVSSLSSLVSNCVPDVLSVVSNVLSVLSSVLSVVCVVDVVLQVLATMEGEPDAGSNCVSVVDPDHSCRRSSPNSDDPQSSHVSNPPPDPPDDPSRYRYRYGDD

Sequence (319 aa):
MPCREEVFEAQQYTTVPYFQSFLNQPPTSTDHELSELSAMALLIEMVSLWGEVTDHVFRLSLVPMESNTTPFEEFYTTICQRADAWVARLPEHLRFSTLNMERSFRARRPDPFFSIHLLYHATMMKLNRHARGHDYRAAFVSRQVRTARTHAAETLRIALALAHYTGEYDASRMAIDSTPSQATILNPFLGYVILSAVDIISAAGLVADMPECVKLIRGGLEAVKELGRFWESSLPLVSLIETRLESLMEILHDPTKLDQKMVFAAKGHSLDSRTQKQQSPITDDLFYGALPHDRLFNALGSEVAPLTESNILWIREKD

Solvent-accessible surface area (backbone atoms only — not comparable to full-atom values): 18265 Å² total; per-residue (Å²): 129,99,67,60,66,72,43,60,77,65,71,52,88,77,84,76,73,82,81,76,74,73,86,77,59,80,87,78,63,77,74,64,63,58,78,66,67,50,69,64,58,57,38,52,56,49,50,50,52,33,48,54,47,50,52,48,55,55,46,56,73,72,51,60,86,91,72,70,85,73,64,62,66,59,57,50,51,53,51,50,53,52,52,52,54,50,60,72,58,49,51,80,72,63,42,93,43,75,70,34,51,55,47,26,51,74,69,74,52,41,51,63,53,52,50,47,54,47,48,50,29,44,34,50,24,54,57,30,34,49,45,68,56,84,83,55,60,67,70,58,55,27,45,27,52,41,51,17,42,51,30,17,52,50,42,23,51,52,29,28,50,50,33,51,52,54,52,54,53,51,59,64,38,78,76,74,67,95,69,88,71,86,63,86,80,58,65,71,67,55,40,56,46,45,47,49,19,45,35,53,53,60,26,48,44,44,49,87,51,45,66,58,46,52,55,34,44,52,26,28,43,52,32,26,48,60,46,31,77,80,32,70,84,25,47,68,53,36,54,57,48,47,52,54,50,50,44,53,47,62,44,72,76,32,67,79,71,48,57,77,36,54,30,34,34,50,58,75,81,57,62,64,45,69,75,67,70,56,92,64,82,58,68,30,28,47,74,60,75,23,40,61,64,70,60,46,40,44,35,67,67,50,85,69,80,84,77,50,77,76,27,50,34,73,46,58,70,87,130